Protein AF-A0A8T5PG01-F1 (afdb_monomer)

Structure (mmCIF, N/CA/C/O backbone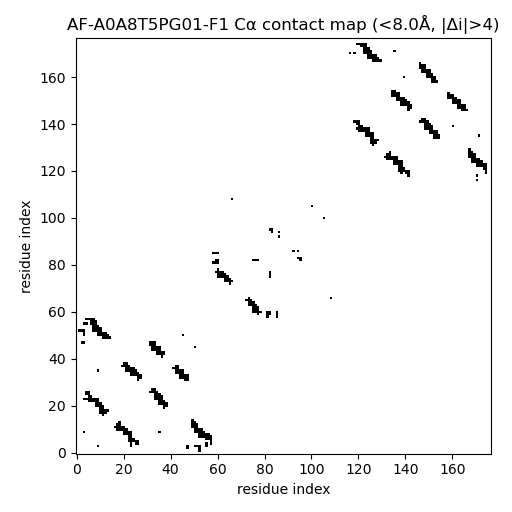):
data_AF-A0A8T5PG01-F1
#
_entry.id   AF-A0A8T5PG01-F1
#
loop_
_atom_site.group_PDB
_atom_site.id
_atom_site.type_symbol
_atom_site.label_atom_id
_atom_site.label_alt_id
_atom_site.label_comp_id
_atom_site.label_asym_id
_atom_site.label_entity_id
_atom_site.label_seq_id
_atom_site.pdbx_PDB_ins_code
_atom_site.Cartn_x
_atom_site.Cartn_y
_atom_site.Cartn_z
_atom_site.occupancy
_atom_site.B_iso_or_equiv
_atom_site.auth_seq_id
_atom_site.auth_comp_id
_atom_site.auth_asym_id
_atom_site.auth_atom_id
_atom_site.pdbx_PDB_model_num
ATOM 1 N N . MET A 1 1 ? 20.389 -4.037 -29.566 1.00 55.22 1 MET A N 1
ATOM 2 C CA . MET A 1 1 ? 20.359 -3.886 -28.089 1.00 55.22 1 MET A CA 1
ATOM 3 C C . MET A 1 1 ? 19.759 -2.528 -27.746 1.00 55.22 1 MET A C 1
ATOM 5 O O . MET A 1 1 ? 20.027 -1.586 -28.483 1.00 55.22 1 MET A O 1
ATOM 9 N N . LYS A 1 2 ? 18.913 -2.417 -26.706 1.00 64.12 2 LYS A N 1
ATOM 10 C CA . LYS A 1 2 ? 18.399 -1.108 -26.246 1.00 64.12 2 LYS A CA 1
ATOM 11 C C . LYS A 1 2 ? 19.581 -0.269 -25.732 1.00 64.12 2 LYS A C 1
ATOM 13 O O . LYS A 1 2 ? 20.421 -0.810 -25.016 1.00 64.12 2 LYS A O 1
ATOM 18 N N . LYS A 1 3 ? 19.664 1.010 -26.123 1.00 79.25 3 LYS A N 1
ATOM 19 C CA . LYS A 1 3 ? 20.709 1.928 -25.640 1.00 79.25 3 LYS A CA 1
ATOM 20 C C . LYS A 1 3 ? 20.486 2.207 -24.140 1.00 79.25 3 LYS A C 1
ATOM 22 O O . LYS A 1 3 ? 19.329 2.431 -23.775 1.00 79.25 3 LYS A O 1
ATOM 27 N N . PRO A 1 4 ? 21.532 2.182 -23.293 1.00 85.94 4 PRO A N 1
ATOM 28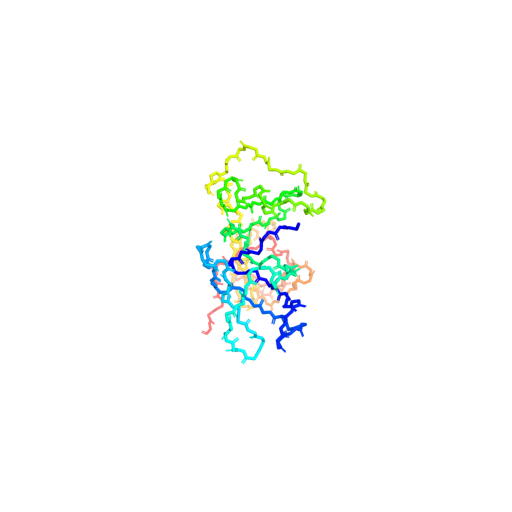 C CA . PRO A 1 4 ? 21.416 2.549 -21.884 1.00 85.94 4 PRO A CA 1
ATOM 29 C C . PRO A 1 4 ? 20.873 3.966 -21.692 1.00 85.94 4 PRO A C 1
ATOM 31 O O . PRO A 1 4 ? 21.033 4.832 -22.556 1.00 85.94 4 PRO A O 1
ATOM 34 N N . SER A 1 5 ? 20.243 4.193 -20.547 1.00 86.62 5 SER A N 1
ATOM 35 C CA . SER A 1 5 ? 19.671 5.463 -20.113 1.00 86.62 5 SER A CA 1
ATOM 36 C C . SER A 1 5 ? 20.142 5.829 -18.704 1.00 86.62 5 SER A C 1
ATOM 38 O O . SER A 1 5 ? 20.686 5.000 -17.974 1.00 86.62 5 SER A O 1
ATOM 40 N N . LYS A 1 6 ? 19.973 7.099 -18.319 1.00 87.31 6 LYS A N 1
ATOM 41 C CA . LYS A 1 6 ? 20.296 7.551 -16.962 1.00 87.31 6 LYS A CA 1
ATOM 42 C C . LYS A 1 6 ? 19.524 6.722 -15.935 1.00 87.31 6 LYS A C 1
ATOM 44 O O . LYS A 1 6 ? 18.303 6.607 -16.021 1.00 87.31 6 LYS A O 1
ATOM 49 N N . GLY A 1 7 ? 20.251 6.226 -14.943 1.00 84.38 7 GLY A N 1
ATOM 50 C CA . GLY A 1 7 ? 19.752 5.377 -13.874 1.00 84.38 7 GLY A CA 1
ATOM 51 C C . GLY A 1 7 ? 19.823 3.885 -14.183 1.00 84.38 7 GLY A C 1
ATOM 52 O O . GLY A 1 7 ? 19.526 3.106 -13.292 1.00 84.38 7 GLY A O 1
ATOM 53 N N . ASP A 1 8 ? 20.244 3.466 -15.378 1.00 90.25 8 ASP A N 1
ATOM 54 C CA . ASP A 1 8 ? 20.465 2.051 -15.685 1.00 90.25 8 ASP A CA 1
ATOM 55 C C . ASP A 1 8 ? 21.778 1.533 -15.085 1.00 90.25 8 ASP A C 1
ATOM 57 O O . ASP A 1 8 ? 22.745 2.281 -14.937 1.00 90.25 8 ASP A O 1
ATOM 61 N N . ILE A 1 9 ? 21.836 0.235 -14.787 1.00 90.25 9 ILE A N 1
ATOM 62 C CA . ILE A 1 9 ? 23.094 -0.462 -14.512 1.00 90.25 9 ILE A CA 1
ATOM 63 C C . ILE A 1 9 ? 23.639 -1.001 -15.823 1.00 90.25 9 ILE A C 1
ATOM 65 O O . ILE A 1 9 ? 22.953 -1.712 -16.568 1.00 90.25 9 ILE A O 1
ATOM 69 N N . VAL A 1 10 ? 24.904 -0.697 -16.073 1.00 93.12 10 VAL A N 1
ATOM 70 C CA . VAL A 1 10 ? 25.645 -1.156 -17.242 1.00 93.12 10 VAL A CA 1
ATOM 71 C C . VAL A 1 10 ? 26.887 -1.930 -16.823 1.00 93.12 10 VAL A C 1
ATOM 73 O O . VAL A 1 10 ? 27.413 -1.735 -15.730 1.00 93.12 10 VAL A O 1
ATOM 76 N N . GLU A 1 11 ? 27.347 -2.811 -17.701 1.00 93.88 11 GLU A N 1
ATOM 77 C CA . GLU A 1 11 ? 28.636 -3.492 -17.627 1.00 93.88 11 GLU A CA 1
ATOM 78 C C . GLU A 1 11 ? 29.548 -2.927 -18.709 1.00 93.88 11 GLU A C 1
ATOM 80 O O . GLU A 1 11 ? 29.139 -2.783 -19.864 1.00 93.88 11 GLU A O 1
ATOM 85 N N . ILE A 1 12 ? 30.776 -2.600 -18.338 1.00 94.12 12 ILE A N 1
ATOM 86 C CA . ILE A 1 12 ? 31.784 -2.100 -19.268 1.00 94.12 12 ILE A CA 1
ATOM 87 C C . ILE A 1 12 ? 32.341 -3.291 -20.036 1.00 94.12 12 ILE A C 1
ATOM 89 O O . ILE A 1 12 ? 32.827 -4.248 -19.438 1.00 94.12 12 ILE A O 1
ATOM 93 N N . ILE A 1 13 ? 32.274 -3.255 -21.362 1.00 94.62 13 ILE A N 1
ATOM 94 C CA . ILE A 1 13 ? 32.665 -4.401 -22.197 1.00 94.62 13 ILE A CA 1
ATOM 95 C C . ILE A 1 13 ? 34.081 -4.284 -22.769 1.00 94.62 13 ILE A C 1
ATOM 97 O O . ILE A 1 13 ? 34.664 -5.304 -23.148 1.00 94.62 13 ILE A O 1
ATOM 101 N N . GLU A 1 14 ? 34.662 -3.082 -22.764 1.00 90.06 14 GLU A N 1
ATOM 102 C CA . GLU A 1 14 ? 36.009 -2.787 -23.268 1.00 90.06 14 GLU A CA 1
ATOM 103 C C . GLU A 1 14 ? 36.725 -1.714 -22.429 1.00 90.06 14 GLU A C 1
ATOM 105 O O . GLU A 1 14 ? 36.086 -0.910 -21.755 1.00 90.06 14 GLU A O 1
ATOM 110 N N . GLY A 1 15 ? 38.062 -1.695 -22.484 1.00 87.38 15 GLY A N 1
ATOM 111 C CA . GLY A 1 15 ? 38.910 -0.761 -21.733 1.00 87.38 15 GLY A CA 1
ATOM 112 C C . GLY A 1 15 ? 39.409 -1.298 -20.386 1.00 87.38 15 GLY A C 1
ATOM 113 O O . GLY A 1 15 ? 39.271 -2.481 -20.078 1.00 87.38 15 GLY A O 1
ATOM 114 N N . GLU A 1 16 ? 40.016 -0.414 -19.591 1.00 85.69 16 GLU A N 1
ATOM 115 C CA . GLU A 1 16 ? 40.683 -0.745 -18.318 1.00 85.69 16 GLU A CA 1
ATOM 116 C C . GLU A 1 16 ? 39.724 -1.329 -17.271 1.00 85.69 16 GLU A C 1
ATOM 118 O O . GLU A 1 16 ? 40.078 -2.245 -16.537 1.00 85.69 16 GLU A O 1
ATOM 123 N N . GLN A 1 17 ? 38.478 -0.855 -17.265 1.00 88.69 17 GLN A N 1
ATOM 124 C CA . GLN A 1 17 ? 37.437 -1.266 -16.321 1.00 88.69 17 GLN A CA 1
ATOM 125 C C . GLN A 1 17 ? 36.525 -2.371 -16.888 1.00 88.69 17 GLN A C 1
ATOM 127 O O . GLN A 1 17 ? 35.382 -2.525 -16.456 1.00 88.69 17 GLN A O 1
ATOM 132 N N . LYS A 1 18 ? 36.986 -3.135 -17.889 1.00 93.19 18 LYS A N 1
ATOM 133 C CA . LYS A 1 18 ? 36.196 -4.208 -18.512 1.00 93.19 18 LYS A CA 1
ATOM 134 C C . LYS A 1 18 ? 35.688 -5.216 -17.472 1.00 93.19 18 LYS A C 1
ATOM 136 O O . LYS A 1 18 ? 36.448 -5.745 -16.669 1.00 93.19 18 LYS A O 1
ATOM 141 N N . GLY A 1 19 ? 34.394 -5.517 -17.537 1.00 90.50 19 GLY A N 1
ATOM 142 C CA . GLY A 1 19 ? 33.670 -6.386 -16.608 1.00 90.50 19 GLY A CA 1
ATOM 143 C C . GLY A 1 19 ? 33.126 -5.660 -15.376 1.00 90.50 19 GLY A C 1
ATOM 144 O O . GLY A 1 19 ? 32.274 -6.215 -14.679 1.00 90.50 19 GLY A O 1
ATOM 145 N N . ALA A 1 20 ? 33.558 -4.423 -15.108 1.00 92.62 20 ALA A N 1
ATOM 146 C CA . ALA A 1 20 ? 33.004 -3.640 -14.017 1.00 92.62 20 ALA A CA 1
ATOM 147 C C . ALA A 1 20 ? 31.564 -3.219 -14.330 1.00 92.62 20 ALA A C 1
ATOM 149 O O . ALA A 1 20 ? 31.195 -2.946 -15.478 1.00 92.62 20 ALA A O 1
ATOM 150 N N . ARG A 1 21 ? 30.748 -3.162 -13.276 1.00 93.06 21 ARG A N 1
ATOM 151 C CA . ARG A 1 21 ? 29.363 -2.704 -13.335 1.00 93.06 21 ARG A CA 1
ATOM 152 C C . ARG A 1 21 ? 29.210 -1.384 -12.608 1.00 93.06 21 ARG A C 1
ATOM 154 O O . ARG A 1 21 ? 29.817 -1.177 -11.556 1.00 93.06 21 ARG A O 1
ATOM 161 N N . GLY A 1 22 ? 28.347 -0.535 -13.144 1.00 92.38 22 GLY A N 1
ATOM 162 C CA . GLY A 1 22 ? 28.067 0.757 -12.543 1.00 92.38 22 GLY A CA 1
ATOM 163 C C . GLY A 1 22 ? 26.733 1.346 -12.966 1.00 92.38 22 GLY A C 1
ATOM 164 O O . GLY A 1 22 ? 26.099 0.889 -13.920 1.00 92.38 22 GLY A O 1
ATOM 165 N N . LEU A 1 23 ? 26.311 2.358 -12.216 1.00 92.50 23 LEU A N 1
ATOM 166 C CA . LEU A 1 23 ? 25.092 3.120 -12.440 1.00 92.50 23 LEU A CA 1
ATOM 167 C C . LEU A 1 23 ? 25.373 4.269 -13.410 1.00 92.50 23 LEU A C 1
ATOM 169 O O . LEU A 1 23 ? 26.243 5.100 -13.156 1.00 92.50 23 LEU A O 1
ATOM 173 N N . VAL A 1 24 ? 24.597 4.375 -14.484 1.00 92.75 24 VAL A N 1
ATOM 174 C CA . VAL A 1 24 ? 24.685 5.504 -15.416 1.00 92.75 24 VAL A CA 1
ATOM 175 C C . VAL A 1 24 ? 24.133 6.763 -14.742 1.00 92.75 24 VAL A C 1
ATOM 177 O O 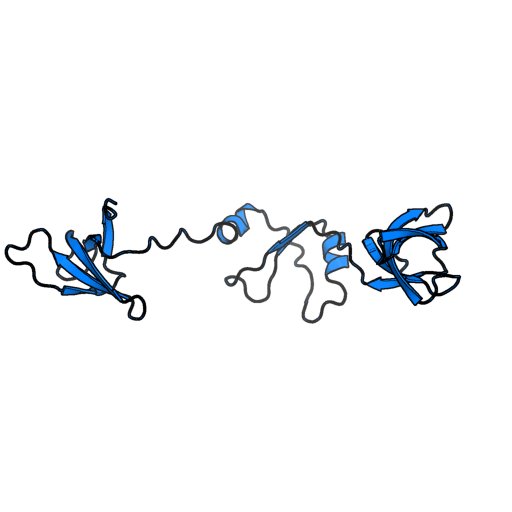. VAL A 1 24 ? 22.924 6.891 -14.536 1.00 92.75 24 VAL A O 1
ATOM 180 N N . LYS A 1 25 ? 24.996 7.724 -14.415 1.00 92.50 25 LYS A N 1
ATOM 181 C CA . LYS A 1 25 ? 24.614 9.005 -13.794 1.00 92.50 25 LYS A CA 1
ATOM 182 C C . LYS A 1 25 ? 24.160 10.030 -14.816 1.00 92.50 25 LYS A C 1
ATOM 184 O O . LYS A 1 25 ? 23.210 10.778 -14.562 1.00 92.50 25 LYS A O 1
ATOM 189 N N . ASN A 1 26 ? 24.813 10.047 -15.972 1.00 92.31 26 ASN A N 1
ATOM 190 C CA . ASN A 1 26 ? 24.509 10.973 -17.050 1.00 92.31 26 ASN A CA 1
ATOM 191 C C . ASN A 1 26 ? 24.846 10.365 -18.416 1.00 92.31 26 ASN A C 1
ATOM 193 O O . ASN A 1 26 ? 25.696 9.481 -18.516 1.00 92.31 26 ASN A O 1
ATOM 197 N N . ILE A 1 27 ? 24.184 10.852 -19.466 1.00 91.62 27 ILE A N 1
ATOM 198 C CA . ILE A 1 27 ? 24.483 10.501 -20.857 1.00 91.62 27 ILE A CA 1
ATOM 199 C C . ILE A 1 27 ? 24.605 11.781 -21.669 1.00 91.62 27 ILE A C 1
ATOM 201 O O . ILE A 1 27 ? 23.632 12.518 -21.839 1.00 91.62 27 ILE A O 1
ATOM 205 N N . ASP A 1 28 ? 25.786 11.984 -22.234 1.00 92.06 28 ASP A N 1
ATOM 206 C CA . ASP A 1 28 ? 26.031 12.976 -23.263 1.00 92.06 28 ASP A CA 1
ATOM 207 C C . ASP A 1 28 ? 25.772 12.343 -24.635 1.00 92.06 28 ASP A C 1
ATOM 209 O O . ASP A 1 28 ? 26.564 11.554 -25.155 1.00 92.06 28 ASP A O 1
ATOM 213 N N . LYS A 1 29 ? 24.621 12.679 -25.221 1.00 86.50 29 LYS A N 1
ATOM 214 C CA . LYS A 1 29 ? 24.217 12.175 -26.540 1.00 86.50 29 LYS A CA 1
ATOM 215 C C . LYS A 1 29 ? 24.986 12.823 -27.690 1.00 86.50 29 LYS A C 1
ATOM 217 O O . LYS A 1 29 ? 25.004 12.244 -28.768 1.00 86.50 29 LYS A O 1
ATOM 222 N N . VAL A 1 30 ? 25.561 14.009 -27.483 1.00 90.44 30 VAL A N 1
ATOM 223 C CA . VAL A 1 30 ? 26.302 14.730 -28.527 1.00 90.44 30 VAL A CA 1
ATOM 224 C C . VAL A 1 30 ? 27.680 14.105 -28.693 1.00 90.44 30 VAL A C 1
ATOM 226 O O . VAL A 1 30 ? 28.114 13.875 -29.816 1.00 90.44 30 VAL A O 1
ATOM 229 N N . ASN A 1 31 ? 28.329 13.776 -27.576 1.00 92.44 31 ASN A N 1
ATOM 230 C CA . ASN A 1 31 ? 29.667 13.184 -27.564 1.00 92.44 31 ASN A CA 1
ATOM 231 C C . ASN A 1 31 ? 29.667 11.651 -27.425 1.00 92.44 31 ASN A C 1
ATOM 233 O O . ASN A 1 31 ? 30.731 11.060 -27.264 1.00 92.44 31 ASN A O 1
ATOM 237 N N . GLU A 1 32 ? 28.489 11.021 -27.441 1.00 93.56 32 GLU A N 1
ATOM 238 C CA . GLU A 1 32 ? 28.279 9.573 -27.286 1.00 93.56 32 GLU A CA 1
ATOM 239 C C . GLU A 1 32 ? 29.016 8.955 -26.083 1.00 93.56 32 GLU A C 1
ATOM 241 O O . GLU A 1 32 ? 29.605 7.873 -26.166 1.00 93.56 32 GLU A O 1
ATOM 246 N N . LYS A 1 33 ? 28.941 9.625 -24.927 1.00 94.44 33 LYS A N 1
ATOM 247 C CA . LYS A 1 33 ? 29.560 9.180 -23.667 1.00 94.44 33 LYS A CA 1
ATOM 248 C C . LYS A 1 33 ? 28.547 9.074 -22.534 1.00 94.44 33 LYS A C 1
ATOM 250 O O . LYS A 1 33 ? 27.567 9.813 -22.479 1.00 94.44 33 LYS A O 1
ATOM 255 N N . ALA A 1 34 ? 28.812 8.170 -21.602 1.00 94.06 34 ALA A N 1
ATOM 256 C CA . ALA A 1 34 ? 28.104 8.047 -20.339 1.00 94.06 34 ALA A CA 1
ATOM 257 C C . ALA A 1 34 ? 29.060 8.281 -19.170 1.00 94.06 34 ALA A C 1
ATOM 259 O O . ALA A 1 34 ? 30.198 7.815 -19.181 1.00 94.06 34 ALA A O 1
ATOM 260 N N . GLU A 1 35 ? 28.562 8.968 -18.150 1.00 95.62 35 GLU A N 1
ATOM 261 C CA . GLU A 1 35 ? 29.177 8.984 -16.828 1.00 95.62 35 GLU A CA 1
ATOM 262 C C . GLU A 1 35 ? 28.618 7.804 -16.031 1.00 95.62 35 GLU A C 1
ATOM 264 O O . GLU A 1 35 ? 27.402 7.710 -15.827 1.00 95.62 35 GLU A O 1
ATOM 269 N N . VAL A 1 36 ? 29.492 6.887 -15.622 1.00 94.44 36 VAL A N 1
ATOM 270 C CA . VAL A 1 36 ? 29.138 5.646 -14.928 1.00 94.44 36 VAL A CA 1
ATOM 271 C C . VAL A 1 36 ? 29.797 5.646 -13.554 1.00 94.44 36 VAL A C 1
ATOM 273 O O . VAL A 1 36 ? 31.019 5.701 -13.462 1.00 94.44 36 VAL A O 1
ATOM 276 N N . GLU A 1 37 ? 28.992 5.568 -12.495 1.00 94.88 37 GLU A N 1
ATOM 277 C CA . GLU A 1 37 ? 29.472 5.407 -11.119 1.00 94.88 37 GLU A CA 1
ATOM 278 C C . GLU A 1 37 ? 29.631 3.918 -10.807 1.00 94.88 37 GLU A C 1
ATOM 280 O O . GLU A 1 37 ? 28.658 3.155 -10.825 1.00 94.88 37 GLU A O 1
ATOM 285 N N . LEU A 1 38 ? 30.867 3.504 -10.555 1.00 91.38 38 LEU A N 1
ATOM 286 C CA . LEU A 1 38 ? 31.240 2.142 -10.204 1.00 91.38 38 LEU A CA 1
ATOM 287 C C . LEU A 1 38 ? 30.900 1.823 -8.740 1.00 91.38 38 LEU A C 1
ATOM 289 O O . LEU A 1 38 ? 30.622 2.695 -7.921 1.00 91.38 38 LEU A O 1
ATOM 293 N N . SER A 1 39 ? 30.960 0.537 -8.387 1.00 80.94 39 SER A N 1
ATOM 294 C CA . SER A 1 39 ? 30.610 0.049 -7.038 1.00 80.94 39 SER A CA 1
ATOM 295 C C . SER A 1 39 ? 31.517 0.579 -5.913 1.00 80.94 39 SER A C 1
ATOM 297 O O . SER A 1 39 ? 31.134 0.529 -4.749 1.00 80.94 39 SER A O 1
ATOM 299 N N . ASN A 1 40 ? 32.709 1.081 -6.243 1.00 82.12 40 ASN A N 1
ATOM 300 C CA . ASN A 1 40 ? 33.643 1.741 -5.323 1.00 82.12 40 ASN A CA 1
ATOM 301 C C . ASN A 1 40 ? 33.386 3.261 -5.189 1.00 82.12 40 ASN A C 1
ATOM 303 O O . ASN A 1 40 ? 34.229 3.964 -4.636 1.00 82.12 40 ASN A O 1
ATOM 307 N N . SER A 1 41 ? 32.252 3.761 -5.695 1.00 82.31 41 SER A N 1
ATOM 308 C CA . SER A 1 41 ? 31.889 5.187 -5.754 1.00 82.31 41 SER A CA 1
ATOM 309 C C . SER A 1 41 ? 32.800 6.046 -6.643 1.00 82.31 41 SER A C 1
ATOM 311 O O . SER A 1 41 ? 32.852 7.265 -6.485 1.00 82.31 41 SER A O 1
ATOM 313 N N . GLU A 1 42 ? 33.516 5.434 -7.586 1.00 88.50 42 GLU A N 1
ATOM 314 C CA . GLU A 1 42 ? 34.307 6.139 -8.594 1.00 88.50 42 GLU A CA 1
ATOM 315 C C . GLU A 1 42 ? 33.460 6.404 -9.846 1.00 88.50 42 GLU A C 1
ATOM 317 O O . GLU A 1 42 ? 32.884 5.477 -10.417 1.00 88.50 42 GLU A O 1
ATOM 322 N N . SER A 1 43 ? 33.382 7.663 -10.286 1.00 92.50 43 SER A N 1
ATOM 323 C CA . SER A 1 43 ? 32.742 8.026 -11.555 1.00 92.50 43 SER A CA 1
ATOM 324 C C . SER A 1 43 ? 33.757 8.021 -12.688 1.00 92.50 43 SER A C 1
ATOM 326 O O . SER A 1 43 ? 34.778 8.705 -12.623 1.00 92.50 43 SER A O 1
ATOM 328 N N . ILE A 1 44 ? 33.429 7.318 -13.765 1.00 94.06 44 ILE A N 1
ATOM 329 C CA . ILE A 1 44 ? 34.240 7.273 -14.981 1.00 94.06 44 ILE A CA 1
ATOM 330 C C . ILE A 1 44 ? 33.424 7.717 -16.198 1.00 94.06 44 ILE A C 1
ATOM 332 O O . ILE A 1 44 ? 32.203 7.565 -16.242 1.00 94.06 44 ILE A O 1
ATOM 336 N N . LEU A 1 45 ? 34.106 8.239 -17.217 1.00 95.06 45 LEU A N 1
ATOM 337 C CA . LEU A 1 45 ? 33.507 8.543 -18.516 1.00 95.06 45 LEU A CA 1
ATOM 338 C C . LEU A 1 45 ? 33.805 7.412 -19.498 1.00 95.06 45 LEU A C 1
ATOM 340 O O . LEU A 1 45 ? 34.966 7.126 -19.784 1.00 95.06 45 LEU A O 1
ATOM 344 N N . VAL A 1 46 ? 32.759 6.799 -20.047 1.00 94.38 46 VAL A N 1
ATOM 345 C CA . VAL A 1 46 ? 32.864 5.655 -20.964 1.00 94.38 46 VAL A CA 1
ATOM 346 C C . VAL A 1 46 ? 32.070 5.937 -22.234 1.00 94.38 46 VAL A C 1
ATOM 348 O O . VAL A 1 46 ? 30.977 6.498 -22.176 1.00 94.38 46 VAL A O 1
ATOM 351 N N . SER A 1 47 ? 32.600 5.554 -23.395 1.00 94.06 47 SER A N 1
ATOM 352 C CA . SER A 1 47 ? 31.862 5.621 -24.663 1.00 94.06 47 SER A CA 1
ATOM 353 C C . SER A 1 47 ? 30.626 4.717 -24.627 1.00 94.06 47 SER A C 1
ATOM 355 O O . SER A 1 47 ? 30.682 3.604 -24.102 1.00 94.06 47 SER A O 1
ATOM 357 N N . LEU A 1 48 ? 29.514 5.160 -25.220 1.00 91.44 48 LEU A N 1
ATOM 358 C CA . LEU A 1 48 ? 28.249 4.411 -25.220 1.00 91.44 48 LEU A CA 1
ATOM 359 C C . LEU A 1 48 ? 28.342 3.041 -25.911 1.00 91.44 48 LEU A C 1
ATOM 361 O O . LEU A 1 48 ? 27.585 2.133 -25.575 1.00 91.44 48 LEU A O 1
ATOM 365 N N . GLU A 1 49 ? 29.258 2.885 -26.863 1.00 92.69 49 GLU A N 1
ATOM 366 C CA . GLU A 1 49 ? 29.548 1.610 -27.531 1.00 92.69 49 GLU A CA 1
ATOM 367 C C . GLU A 1 49 ? 30.240 0.589 -26.615 1.00 92.69 49 GLU A C 1
ATOM 369 O O . GLU A 1 49 ? 30.070 -0.611 -26.808 1.00 92.69 49 GLU A O 1
ATOM 374 N N . ASN A 1 50 ? 30.930 1.059 -25.568 1.00 93.94 50 ASN A N 1
ATOM 375 C CA . ASN A 1 50 ? 31.716 0.240 -24.638 1.00 93.94 50 ASN A CA 1
ATOM 376 C C . ASN A 1 50 ? 30.952 -0.128 -23.363 1.00 93.94 50 ASN A C 1
ATOM 378 O O . ASN A 1 50 ? 31.535 -0.667 -22.419 1.00 93.94 50 ASN A O 1
ATOM 382 N N . ILE A 1 51 ? 29.647 0.134 -23.327 1.00 92.62 51 ILE A N 1
ATOM 383 C CA . ILE A 1 51 ? 28.773 -0.233 -22.217 1.00 92.62 51 ILE A CA 1
ATOM 384 C C . ILE A 1 51 ? 27.639 -1.133 -22.699 1.00 92.62 51 ILE A C 1
ATOM 386 O O . ILE A 1 51 ? 27.006 -0.919 -23.734 1.00 92.62 51 ILE A O 1
ATOM 390 N N . LYS A 1 52 ? 27.338 -2.151 -21.903 1.00 93.06 52 LYS A N 1
ATOM 391 C CA . LYS A 1 52 ? 26.238 -3.081 -22.126 1.00 93.06 52 LYS A CA 1
ATOM 392 C C . LYS A 1 52 ? 25.212 -2.906 -21.020 1.00 93.06 52 LYS A C 1
ATOM 394 O O . LYS A 1 52 ? 25.543 -3.023 -19.849 1.00 93.06 52 LYS A O 1
ATOM 399 N N . LEU A 1 53 ? 23.957 -2.664 -21.390 1.00 89.81 53 LEU A N 1
ATOM 400 C CA . LEU A 1 53 ? 22.846 -2.629 -20.439 1.00 89.81 53 LEU A CA 1
ATOM 401 C C . LEU A 1 53 ? 22.723 -3.973 -19.701 1.00 89.81 53 LEU A C 1
ATOM 403 O O . LEU A 1 53 ? 22.615 -5.017 -20.349 1.00 89.81 53 LEU A O 1
ATOM 407 N N . VAL A 1 54 ? 22.714 -3.923 -18.367 1.00 88.81 54 VAL A N 1
ATOM 408 C CA . VAL A 1 54 ? 22.534 -5.080 -17.472 1.00 88.81 54 VAL A CA 1
ATOM 409 C C . VAL A 1 54 ? 21.170 -5.027 -16.794 1.00 88.81 54 VAL A C 1
ATOM 411 O O . VAL A 1 54 ? 20.425 -6.000 -16.854 1.00 88.81 54 VAL A O 1
ATOM 414 N N . GLU A 1 55 ? 20.825 -3.892 -16.181 1.00 83.31 55 GLU A N 1
ATOM 415 C CA . GLU A 1 55 ? 19.574 -3.710 -15.437 1.00 83.31 55 GLU A CA 1
ATOM 416 C C . GLU A 1 55 ? 18.988 -2.332 -15.747 1.00 83.31 55 GLU A C 1
ATOM 418 O O . GLU A 1 55 ? 19.692 -1.325 -15.692 1.00 83.31 55 GLU A O 1
ATOM 423 N N . LYS A 1 56 ? 17.694 -2.276 -16.069 1.00 78.12 56 LYS A N 1
ATOM 424 C CA . LYS A 1 56 ? 16.990 -1.013 -16.308 1.00 78.12 56 LYS A CA 1
ATOM 425 C C . LYS A 1 56 ? 16.395 -0.545 -14.983 1.00 78.12 56 LYS A C 1
ATOM 427 O O . LYS A 1 56 ? 15.474 -1.188 -14.486 1.00 78.12 56 LYS A O 1
ATOM 432 N N . ARG A 1 57 ? 16.941 0.516 -14.386 1.00 69.38 57 ARG A N 1
ATOM 433 C CA . ARG A 1 57 ? 16.610 0.908 -12.999 1.00 69.38 57 ARG A CA 1
ATOM 434 C C . ARG A 1 57 ? 15.789 2.182 -12.878 1.00 69.38 57 ARG A C 1
ATOM 436 O O . ARG A 1 57 ? 15.220 2.430 -11.821 1.00 69.38 57 ARG A O 1
ATOM 443 N N . ASN A 1 58 ? 15.670 2.954 -13.953 1.00 65.75 58 ASN A N 1
ATOM 444 C CA . ASN A 1 58 ? 14.843 4.151 -13.964 1.00 65.75 58 ASN A CA 1
ATOM 445 C C . ASN A 1 58 ? 13.535 3.867 -14.707 1.00 65.75 58 ASN A C 1
ATOM 447 O O . ASN A 1 58 ? 13.421 4.087 -15.916 1.00 65.75 58 ASN A O 1
ATOM 451 N N . LEU A 1 59 ? 12.566 3.293 -13.994 1.00 67.38 59 LEU A N 1
ATOM 452 C CA . LEU A 1 59 ? 11.211 3.171 -14.516 1.00 67.38 59 LEU A CA 1
ATOM 453 C C . LEU A 1 59 ? 10.542 4.549 -14.412 1.00 67.38 59 LEU A C 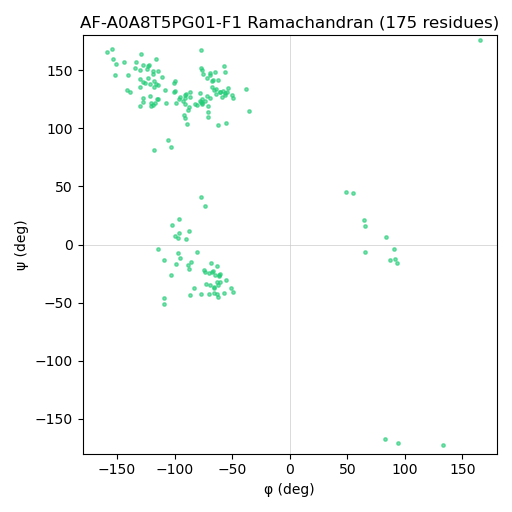1
ATOM 455 O O . LEU A 1 59 ? 10.530 5.116 -13.322 1.00 67.38 59 LEU A O 1
ATOM 459 N N . PRO A 1 60 ? 10.004 5.105 -15.506 1.00 75.00 60 PRO A N 1
ATOM 460 C CA . PRO A 1 60 ? 9.443 6.456 -15.526 1.00 75.00 60 PRO A CA 1
ATOM 461 C C . PRO A 1 60 ? 8.046 6.545 -14.871 1.00 75.00 60 PRO A C 1
ATOM 463 O O . PRO A 1 60 ? 7.149 7.218 -15.362 1.00 75.00 60 PRO A O 1
ATOM 466 N N . ILE A 1 61 ? 7.833 5.855 -13.751 1.00 86.75 61 ILE A N 1
ATOM 467 C CA . ILE A 1 61 ? 6.570 5.843 -13.002 1.00 86.75 61 ILE A CA 1
ATOM 468 C C . ILE A 1 61 ? 6.795 6.400 -11.593 1.00 86.75 61 ILE A C 1
ATOM 470 O O . ILE A 1 61 ? 7.867 6.234 -11.016 1.00 86.75 61 ILE A O 1
ATOM 474 N N . LYS A 1 62 ? 5.791 7.086 -11.046 1.00 88.31 62 LYS A N 1
ATOM 475 C CA . LYS A 1 62 ? 5.866 7.792 -9.758 1.00 88.31 62 LYS A CA 1
ATOM 476 C C . LYS A 1 62 ? 5.539 6.879 -8.578 1.00 88.31 62 LYS A C 1
ATOM 478 O O . LYS A 1 62 ? 6.236 6.914 -7.569 1.00 88.31 62 LYS A O 1
ATOM 483 N N . ALA A 1 63 ? 4.499 6.056 -8.713 1.00 89.56 63 ALA A N 1
ATOM 484 C CA . ALA A 1 63 ? 4.020 5.179 -7.650 1.00 89.56 63 ALA A CA 1
ATOM 485 C C . ALA A 1 63 ? 3.308 3.938 -8.206 1.00 89.56 63 ALA A C 1
ATOM 487 O O . ALA A 1 63 ? 2.836 3.925 -9.344 1.00 89.56 63 ALA A O 1
ATOM 488 N N . ILE A 1 64 ? 3.207 2.901 -7.373 1.00 91.62 64 ILE A N 1
ATOM 489 C CA . ILE A 1 64 ? 2.393 1.706 -7.614 1.00 91.62 64 ILE A CA 1
ATOM 490 C C . ILE A 1 64 ? 1.545 1.462 -6.367 1.00 91.62 64 ILE A C 1
ATOM 492 O O . ILE A 1 64 ? 2.066 1.501 -5.254 1.00 91.62 64 ILE A O 1
ATOM 496 N N . LEU A 1 65 ? 0.260 1.166 -6.552 1.00 91.44 65 LEU A N 1
ATOM 497 C CA . LEU A 1 65 ? -0.651 0.757 -5.485 1.00 91.44 65 LEU A CA 1
ATOM 498 C C . LEU A 1 65 ? -1.239 -0.621 -5.800 1.00 91.44 65 LEU A C 1
ATOM 500 O O . LEU A 1 65 ? -1.824 -0.846 -6.862 1.00 91.44 65 LEU A O 1
ATOM 504 N N . HIS A 1 66 ? -1.121 -1.524 -4.834 1.00 91.44 66 HIS A N 1
ATOM 505 C CA . HIS A 1 66 ? -1.827 -2.797 -4.790 1.00 91.44 66 HIS A CA 1
ATOM 506 C C . HIS A 1 66 ? -2.785 -2.787 -3.595 1.00 91.44 66 HIS A C 1
ATOM 508 O O . HIS A 1 66 ? -2.418 -2.332 -2.517 1.00 91.44 66 HIS A O 1
ATOM 514 N N . THR A 1 67 ? -4.000 -3.290 -3.797 1.00 85.69 67 THR A N 1
ATOM 515 C CA . THR A 1 67 ? -4.998 -3.502 -2.743 1.00 85.69 67 THR A CA 1
ATOM 516 C C . THR A 1 67 ? -5.537 -4.927 -2.839 1.00 85.69 67 THR A C 1
ATOM 518 O O . THR A 1 67 ? -5.738 -5.447 -3.942 1.00 85.69 67 THR A O 1
ATOM 521 N N . GLU A 1 68 ? -5.787 -5.554 -1.689 1.00 82.69 68 GLU A N 1
ATOM 522 C CA . GLU A 1 68 ? -6.376 -6.895 -1.601 1.00 82.69 68 GLU A CA 1
ATOM 523 C C . GLU A 1 68 ? -7.817 -6.938 -2.141 1.00 82.69 68 GLU A C 1
ATOM 525 O O . GLU A 1 68 ? -8.258 -7.969 -2.662 1.00 82.69 68 GLU A O 1
ATOM 530 N N . ASP A 1 69 ? -8.518 -5.799 -2.105 1.00 83.06 69 ASP A N 1
ATOM 531 C CA . ASP A 1 69 ? -9.897 -5.654 -2.582 1.00 83.06 69 ASP A CA 1
ATOM 532 C C . ASP A 1 69 ? -10.021 -5.800 -4.106 1.00 83.06 69 ASP A C 1
ATOM 534 O O . ASP A 1 69 ? -11.090 -6.136 -4.622 1.00 83.06 69 ASP A O 1
ATOM 538 N N . MET A 1 70 ? -8.938 -5.554 -4.856 1.00 84.81 70 MET A N 1
ATOM 539 C CA . MET A 1 70 ? -8.923 -5.621 -6.321 1.00 84.81 70 MET A CA 1
ATOM 540 C C . MET A 1 70 ? -7.957 -6.681 -6.846 1.00 84.81 70 MET A C 1
ATOM 542 O O . MET A 1 70 ? -6.853 -6.404 -7.317 1.00 84.81 70 MET A O 1
ATOM 546 N N . LYS A 1 71 ? -8.427 -7.930 -6.850 1.00 87.12 71 LYS A N 1
ATOM 547 C CA . LYS A 1 71 ? -7.663 -9.066 -7.376 1.00 87.12 71 LYS A CA 1
ATOM 548 C C . LYS A 1 71 ? -7.408 -8.931 -8.879 1.00 87.12 71 LYS A C 1
ATOM 550 O O . LYS A 1 71 ? -8.331 -8.746 -9.668 1.00 87.12 71 LYS A O 1
ATOM 555 N N . GLY A 1 72 ? -6.146 -9.097 -9.274 1.00 90.12 72 GLY A N 1
ATOM 556 C CA . GLY A 1 72 ? -5.724 -9.088 -10.679 1.00 90.12 72 GLY A CA 1
ATOM 557 C C . GLY A 1 72 ? -5.484 -7.699 -11.275 1.00 90.12 72 GLY A C 1
ATOM 558 O O . GLY A 1 72 ? -5.219 -7.610 -12.474 1.00 90.12 72 GLY A O 1
ATOM 559 N N . TYR A 1 73 ? -5.540 -6.643 -10.459 1.00 91.88 73 TYR A N 1
ATOM 560 C CA . TYR A 1 73 ? -5.275 -5.269 -10.874 1.00 91.88 73 TYR A CA 1
ATOM 561 C C . TYR A 1 73 ? -4.279 -4.590 -9.929 1.00 91.88 73 TYR A C 1
ATOM 563 O O . TYR A 1 73 ? -4.208 -4.894 -8.740 1.00 91.88 73 TYR A O 1
ATOM 571 N N . ILE A 1 74 ? -3.512 -3.656 -10.485 1.00 93.25 74 ILE A N 1
ATOM 572 C CA . ILE A 1 74 ? -2.653 -2.718 -9.761 1.00 93.25 74 ILE A CA 1
ATOM 573 C C . ILE A 1 74 ? -2.878 -1.328 -10.353 1.00 93.25 74 ILE A C 1
ATOM 575 O O . ILE A 1 74 ? -3.215 -1.207 -11.535 1.00 93.25 74 ILE A O 1
ATOM 579 N N . PHE A 1 75 ? -2.676 -0.289 -9.552 1.00 93.56 75 PHE A N 1
ATOM 580 C CA . PHE A 1 75 ? -2.665 1.091 -10.028 1.00 93.56 75 PHE A CA 1
ATOM 581 C C . PHE A 1 75 ? -1.218 1.547 -10.186 1.00 93.56 75 PHE A C 1
ATOM 583 O O . PHE A 1 75 ? -0.376 1.232 -9.348 1.00 93.56 75 PHE A O 1
ATOM 590 N N . ILE A 1 76 ? -0.931 2.276 -11.261 1.00 93.56 76 ILE A N 1
ATOM 591 C CA . ILE A 1 76 ? 0.391 2.841 -11.535 1.00 93.56 76 ILE A CA 1
ATOM 592 C C . ILE A 1 76 ? 0.200 4.331 -11.802 1.00 93.56 76 ILE A C 1
ATOM 594 O O . ILE A 1 76 ? -0.603 4.705 -12.655 1.00 93.56 76 ILE A O 1
ATOM 598 N N . GLU A 1 77 ? 0.923 5.166 -11.067 1.00 93.38 77 GLU A N 1
ATOM 599 C CA . GLU A 1 77 ? 0.930 6.614 -11.249 1.00 93.38 77 GLU A CA 1
ATOM 600 C C . GLU A 1 77 ? 2.046 6.997 -12.229 1.00 93.38 77 GLU A C 1
ATOM 602 O O . GLU A 1 77 ? 3.220 6.718 -11.985 1.00 93.38 77 GLU A O 1
ATOM 607 N N . GLY A 1 78 ? 1.697 7.648 -13.335 1.00 91.94 78 GLY A N 1
ATOM 608 C CA . GLY A 1 78 ? 2.650 8.084 -14.354 1.00 91.94 78 GLY A CA 1
ATOM 609 C C . GLY A 1 78 ? 1.952 8.478 -15.650 1.00 91.94 78 GLY A C 1
ATOM 610 O O . GLY A 1 78 ? 0.738 8.321 -15.780 1.00 91.94 78 GLY A O 1
ATOM 611 N N . GLU A 1 79 ? 2.724 8.972 -16.614 1.00 89.62 79 GLU A N 1
ATOM 612 C CA . GLU A 1 79 ? 2.219 9.216 -17.966 1.00 89.62 79 GLU A CA 1
ATOM 613 C C . GLU A 1 79 ? 1.922 7.883 -18.670 1.00 89.62 79 GLU A C 1
ATOM 615 O O . GLU A 1 79 ? 2.600 6.877 -18.450 1.00 89.62 79 GLU A O 1
ATOM 620 N N . LEU A 1 80 ? 0.912 7.850 -19.542 1.00 88.69 80 LEU A N 1
ATOM 621 C CA . LEU A 1 80 ? 0.464 6.602 -20.172 1.00 88.69 80 LEU A CA 1
ATOM 622 C C . LEU A 1 80 ? 1.589 5.879 -20.933 1.00 88.69 80 LEU A C 1
ATOM 624 O O . LEU A 1 80 ? 1.699 4.654 -20.843 1.00 88.69 80 LEU A O 1
ATOM 628 N N . ASP A 1 81 ? 2.422 6.621 -21.662 1.00 88.06 81 ASP A N 1
ATOM 629 C CA . ASP A 1 81 ? 3.536 6.065 -22.440 1.00 88.06 81 ASP A CA 1
ATOM 630 C C . ASP A 1 81 ? 4.606 5.439 -21.537 1.00 88.06 81 ASP A C 1
ATOM 632 O O . ASP A 1 81 ? 5.143 4.366 -21.833 1.00 88.06 81 ASP A O 1
ATOM 636 N N . ASP A 1 82 ? 4.852 6.067 -20.391 1.00 87.69 82 ASP A N 1
ATOM 637 C CA . ASP A 1 82 ? 5.807 5.623 -19.385 1.00 87.69 82 ASP A CA 1
ATOM 638 C C . ASP A 1 82 ? 5.329 4.356 -18.672 1.00 87.69 82 ASP A C 1
ATOM 640 O O . ASP A 1 82 ? 6.092 3.397 -18.495 1.00 87.69 82 ASP A O 1
ATOM 644 N N . VAL A 1 83 ? 4.038 4.302 -18.333 1.00 90.69 83 VAL A N 1
ATOM 645 C CA . VAL A 1 83 ? 3.398 3.099 -17.790 1.00 90.69 83 VAL A CA 1
ATOM 646 C C . VAL A 1 83 ? 3.461 1.964 -18.814 1.00 90.69 83 VAL A C 1
ATOM 648 O O . VAL A 1 83 ? 3.837 0.843 -18.466 1.00 90.69 83 VAL A O 1
ATOM 651 N N . GLN A 1 84 ? 3.160 2.240 -20.086 1.00 89.31 84 GLN A N 1
ATOM 652 C CA . GLN A 1 84 ? 3.235 1.238 -21.152 1.00 89.31 84 GLN A CA 1
ATOM 653 C C . GLN A 1 84 ? 4.655 0.712 -21.366 1.00 89.31 84 GLN A C 1
ATOM 655 O O . GLN A 1 84 ? 4.824 -0.492 -21.548 1.00 89.31 84 GLN A O 1
ATOM 660 N N . GLU A 1 85 ? 5.680 1.569 -21.354 1.00 85.38 85 GLU A N 1
ATOM 661 C CA . GLU A 1 85 ? 7.076 1.119 -21.435 1.00 85.38 85 GLU A CA 1
ATOM 662 C C . GLU A 1 85 ? 7.477 0.308 -20.201 1.00 85.38 85 GLU A C 1
ATOM 664 O O . GLU A 1 85 ? 8.204 -0.677 -20.343 1.00 85.38 85 GLU A O 1
ATOM 669 N N . THR A 1 86 ? 6.979 0.681 -19.021 1.00 85.81 86 THR A N 1
ATOM 670 C CA . THR A 1 86 ? 7.277 0.002 -17.754 1.00 85.81 86 THR A CA 1
ATOM 671 C C . THR A 1 86 ? 6.721 -1.416 -17.712 1.00 85.81 86 THR A C 1
ATOM 673 O O . THR A 1 86 ? 7.422 -2.332 -17.291 1.00 85.81 86 THR A O 1
ATOM 676 N N . ILE A 1 87 ? 5.494 -1.635 -18.192 1.00 89.19 87 ILE A N 1
ATOM 677 C CA . ILE A 1 87 ? 4.868 -2.963 -18.131 1.00 89.19 87 ILE A CA 1
ATOM 678 C C . ILE A 1 87 ? 5.317 -3.927 -19.242 1.00 89.19 87 ILE A C 1
ATOM 680 O O . ILE A 1 87 ? 4.934 -5.102 -19.235 1.00 89.19 87 ILE A O 1
ATOM 684 N N . LYS A 1 88 ? 6.105 -3.464 -20.224 1.00 85.38 88 LYS A N 1
ATOM 685 C CA . LYS A 1 88 ? 6.579 -4.316 -21.326 1.00 85.38 88 LYS A CA 1
ATOM 686 C C . LYS A 1 88 ? 7.421 -5.467 -20.783 1.00 85.38 88 LYS A C 1
ATOM 688 O O . LYS A 1 88 ? 8.388 -5.259 -20.060 1.00 85.38 88 LYS A O 1
ATOM 693 N N . ASN A 1 89 ? 7.110 -6.676 -21.244 1.00 81.06 89 ASN A N 1
ATOM 694 C CA . ASN A 1 89 ? 7.794 -7.920 -20.877 1.00 81.06 89 ASN A CA 1
ATOM 695 C C . ASN A 1 89 ? 7.653 -8.329 -19.401 1.00 81.06 89 ASN A C 1
ATOM 697 O O . ASN A 1 89 ? 8.405 -9.193 -18.956 1.00 81.06 89 ASN A O 1
ATOM 701 N N . ILE A 1 90 ? 6.698 -7.765 -18.653 1.00 84.44 90 ILE A N 1
ATOM 702 C CA . ILE A 1 90 ? 6.356 -8.287 -17.327 1.00 84.44 90 ILE A CA 1
ATOM 703 C C . ILE A 1 90 ? 5.429 -9.502 -17.506 1.00 84.44 90 ILE A C 1
ATOM 705 O O . ILE A 1 90 ? 4.344 -9.359 -18.082 1.00 84.44 90 ILE A O 1
ATOM 709 N N . PRO A 1 91 ? 5.816 -10.702 -17.032 1.00 86.81 91 PRO A N 1
ATOM 710 C CA . PRO A 1 91 ? 4.961 -11.882 -17.098 1.00 86.81 91 PRO A CA 1
ATOM 711 C C . PRO A 1 91 ? 3.610 -11.647 -16.416 1.00 86.81 91 PRO A C 1
ATOM 713 O O . PRO A 1 91 ? 3.513 -10.916 -15.435 1.00 86.81 91 PRO A O 1
ATOM 716 N N . HIS A 1 92 ? 2.561 -12.296 -16.922 1.00 91.06 92 HIS A N 1
ATOM 717 C CA . HIS A 1 92 ? 1.190 -12.240 -16.387 1.00 91.06 92 HIS A CA 1
ATOM 718 C C . HIS A 1 92 ? 0.473 -10.878 -16.472 1.00 91.06 92 HIS A C 1
ATOM 720 O O . HIS A 1 92 ? -0.734 -10.827 -16.224 1.00 91.06 92 HIS A O 1
ATOM 726 N N . VAL A 1 93 ? 1.141 -9.798 -16.893 1.00 93.62 93 VAL A N 1
ATOM 727 C CA . VAL A 1 93 ? 0.482 -8.513 -17.159 1.00 93.62 93 VAL A CA 1
ATOM 728 C C . VAL A 1 93 ? -0.253 -8.573 -18.497 1.00 93.62 93 VAL A C 1
ATOM 730 O O . VAL A 1 93 ? 0.337 -8.833 -19.542 1.00 93.62 93 VAL A O 1
ATOM 733 N N . LYS A 1 94 ? -1.566 -8.316 -18.471 1.00 91.62 94 LYS A N 1
ATOM 734 C CA . LYS A 1 94 ? -2.425 -8.345 -19.670 1.00 91.62 94 LYS A CA 1
ATOM 735 C C . LYS A 1 94 ? -2.449 -7.024 -20.448 1.00 91.62 94 LYS A C 1
ATOM 737 O O . LYS A 1 94 ? -2.907 -7.007 -21.586 1.00 91.62 94 LYS A O 1
ATOM 742 N N . GLY A 1 95 ? -1.976 -5.932 -19.849 1.00 92.06 95 GLY A N 1
ATOM 743 C CA . GLY A 1 95 ? -1.933 -4.602 -20.456 1.00 92.06 95 GLY A CA 1
ATOM 744 C C . GLY A 1 95 ? -2.453 -3.504 -19.530 1.00 92.06 95 GLY A C 1
ATOM 745 O O . GLY A 1 95 ? -2.745 -3.749 -18.361 1.00 92.06 95 GLY A O 1
ATOM 746 N N . VAL A 1 96 ? -2.576 -2.294 -20.080 1.00 93.19 96 VAL A N 1
ATOM 747 C CA . VAL A 1 96 ? -3.137 -1.117 -19.397 1.00 93.19 96 VAL A CA 1
ATOM 748 C C . VAL A 1 96 ? -4.591 -0.928 -19.825 1.00 93.19 96 VAL A C 1
ATOM 750 O O . VAL A 1 96 ? -4.899 -0.936 -21.020 1.00 93.19 96 VAL A O 1
ATOM 753 N N . ILE A 1 97 ? -5.493 -0.718 -18.865 1.00 92.12 97 ILE A N 1
ATOM 754 C CA . ILE A 1 97 ? -6.855 -0.261 -19.164 1.00 92.12 97 ILE A CA 1
ATOM 755 C C . ILE A 1 97 ? -6.771 1.215 -19.558 1.00 92.12 97 ILE A C 1
ATOM 757 O O . ILE A 1 97 ? -6.296 2.032 -18.780 1.00 92.12 97 ILE A O 1
ATOM 761 N N . LYS A 1 98 ? -7.260 1.574 -20.751 1.00 84.94 98 LYS A N 1
ATOM 762 C CA . LYS A 1 98 ? -7.219 2.948 -21.299 1.00 84.94 98 LYS A CA 1
ATOM 763 C C . LYS A 1 98 ? -8.212 3.916 -20.629 1.00 84.94 98 LYS A C 1
ATOM 765 O O . LYS A 1 98 ? -8.778 4.779 -21.294 1.00 84.94 98 LYS A O 1
ATOM 770 N N . LYS A 1 99 ? -8.473 3.738 -19.338 1.00 88.44 99 LYS A N 1
ATOM 771 C CA . LYS A 1 99 ? -9.303 4.619 -18.521 1.00 88.44 99 LYS A CA 1
ATOM 772 C C . LYS A 1 99 ? -8.424 5.134 -17.389 1.00 88.44 99 LYS A C 1
ATOM 774 O O . LYS A 1 99 ? -7.932 4.339 -16.595 1.00 88.44 99 LYS A O 1
ATOM 779 N N . GLU A 1 100 ? -8.243 6.446 -17.335 1.00 89.06 100 GLU A N 1
ATOM 780 C CA . GLU A 1 100 ? -7.593 7.096 -16.203 1.00 89.06 100 GLU A CA 1
ATOM 781 C C . GLU A 1 100 ? -8.464 6.949 -14.947 1.00 89.06 100 GLU A C 1
ATOM 783 O O . GLU A 1 100 ? -9.697 6.987 -15.025 1.00 89.06 100 GLU A O 1
ATOM 788 N N . VAL A 1 101 ? -7.819 6.740 -13.802 1.00 92.25 101 VAL A N 1
ATOM 789 C CA . VAL A 1 101 ? -8.485 6.575 -12.508 1.00 92.25 101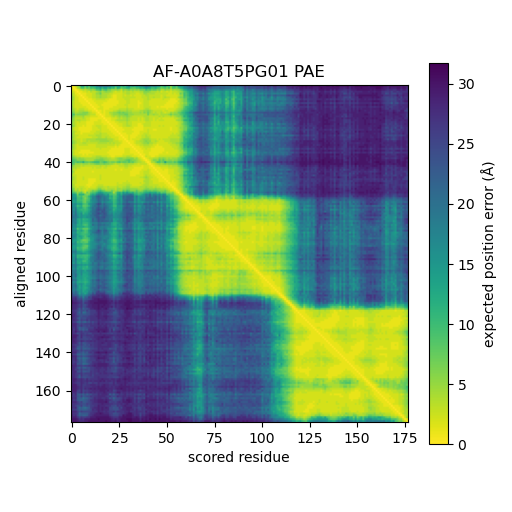 VAL A CA 1
ATOM 790 C C . VAL A 1 101 ? -8.250 7.836 -11.697 1.00 92.25 101 VAL A C 1
ATOM 792 O O . VAL A 1 101 ? -7.106 8.205 -11.437 1.00 92.25 101 VAL A O 1
ATOM 795 N N . ASN A 1 102 ? -9.328 8.500 -11.288 1.00 92.81 102 ASN A N 1
ATOM 796 C CA . ASN A 1 102 ? -9.206 9.666 -10.430 1.00 92.81 102 ASN A CA 1
ATOM 797 C C . ASN A 1 102 ? -8.796 9.236 -9.014 1.00 92.81 102 ASN A C 1
ATOM 799 O O . ASN A 1 102 ? -9.298 8.238 -8.500 1.00 92.81 102 ASN A O 1
ATOM 803 N N . ILE A 1 103 ? -7.958 10.031 -8.343 1.00 89.69 103 ILE A N 1
ATOM 804 C CA . ILE A 1 103 ? -7.532 9.763 -6.961 1.00 89.69 103 ILE A CA 1
ATOM 805 C C . ILE A 1 103 ? -8.720 9.508 -6.015 1.00 89.69 103 ILE A C 1
ATOM 807 O O . ILE A 1 103 ? -8.672 8.584 -5.208 1.00 89.69 103 ILE A O 1
ATOM 811 N N . LYS A 1 104 ? -9.838 10.226 -6.195 1.00 90.50 104 LYS A N 1
ATOM 812 C CA . LYS A 1 104 ? -11.067 10.062 -5.398 1.00 90.50 104 LYS A CA 1
ATOM 813 C C . LYS A 1 104 ? -11.694 8.670 -5.515 1.00 90.50 104 LYS A C 1
ATOM 815 O O . LYS A 1 104 ? -12.390 8.233 -4.605 1.00 90.50 104 LYS A O 1
ATOM 820 N N . GLU A 1 105 ? -11.473 7.964 -6.625 1.00 88.88 105 GLU A N 1
ATOM 821 C CA . GLU A 1 105 ? -11.979 6.597 -6.818 1.00 88.88 105 GLU A CA 1
ATOM 822 C C . GLU A 1 105 ? -11.193 5.572 -5.982 1.00 88.88 105 GLU A C 1
ATOM 824 O O . GLU A 1 105 ? -11.735 4.511 -5.657 1.00 88.88 105 GLU A O 1
ATOM 829 N N . ILE A 1 106 ? -9.944 5.891 -5.615 1.00 90.19 106 ILE A N 1
ATOM 830 C CA . ILE A 1 106 ? -9.026 4.999 -4.891 1.00 90.19 106 ILE A CA 1
ATOM 831 C C . ILE A 1 106 ? -8.666 5.480 -3.479 1.00 90.19 106 ILE A C 1
ATOM 833 O O . ILE A 1 106 ? -8.016 4.738 -2.750 1.00 90.19 106 ILE A O 1
ATOM 837 N N . GLU A 1 107 ? -9.128 6.661 -3.053 1.00 88.12 107 GLU A N 1
ATOM 838 C CA . GLU A 1 107 ? -8.891 7.223 -1.709 1.00 88.12 107 GLU A CA 1
ATOM 839 C C . GLU A 1 107 ? -9.200 6.230 -0.584 1.00 88.12 107 GLU A C 1
ATOM 841 O O . GLU A 1 107 ? -8.425 6.104 0.360 1.00 88.12 107 GLU A O 1
ATOM 846 N N . ARG A 1 108 ? -10.287 5.460 -0.708 1.00 84.19 108 ARG A N 1
ATOM 847 C CA . ARG A 1 108 ? -10.666 4.447 0.291 1.00 84.19 108 ARG A CA 1
ATOM 848 C C . ARG A 1 108 ? -9.616 3.350 0.497 1.00 84.19 108 ARG A C 1
ATOM 850 O O . ARG A 1 108 ? -9.602 2.745 1.554 1.00 84.19 108 ARG A O 1
ATOM 857 N N . PHE A 1 109 ? -8.776 3.089 -0.506 1.00 84.56 109 PHE A N 1
ATOM 858 C CA . PHE A 1 109 ? -7.689 2.110 -0.428 1.00 84.56 109 PHE A CA 1
ATOM 859 C C . PHE A 1 109 ? -6.392 2.727 0.109 1.00 84.56 109 PHE A C 1
ATOM 861 O O . PHE A 1 109 ? -5.482 2.003 0.497 1.00 84.56 109 PHE A O 1
ATOM 868 N N . LEU A 1 110 ? -6.288 4.060 0.090 1.00 82.44 110 LEU A N 1
ATOM 869 C CA . LEU A 1 110 ? -5.144 4.810 0.612 1.00 82.44 110 LEU A CA 1
ATOM 870 C C . LEU A 1 110 ? -5.292 5.125 2.100 1.00 82.44 110 LEU A C 1
ATOM 872 O O . LEU A 1 110 ? -4.303 5.408 2.772 1.00 82.44 110 LEU A O 1
ATOM 876 N N . ILE A 1 111 ? -6.526 5.104 2.601 1.00 71.25 111 ILE A N 1
ATOM 877 C CA . ILE A 1 111 ? -6.851 5.304 4.007 1.00 71.25 111 ILE A CA 1
ATOM 878 C C . ILE A 1 111 ? -6.872 3.917 4.656 1.00 71.25 111 ILE A C 1
ATOM 880 O O . ILE A 1 111 ? -7.770 3.136 4.346 1.00 71.25 111 ILE A O 1
ATOM 884 N N . PRO A 1 112 ? -5.920 3.591 5.549 1.00 59.94 112 PRO A N 1
ATOM 885 C CA . PRO A 1 112 ? -6.010 2.376 6.347 1.00 59.94 112 PRO A CA 1
ATOM 886 C C . PRO A 1 112 ? -7.362 2.362 7.060 1.00 59.94 112 PRO A C 1
ATOM 888 O O . PRO A 1 112 ? -7.773 3.395 7.604 1.00 59.94 112 PRO A O 1
ATOM 891 N N . GLU A 1 113 ? -8.062 1.223 7.058 1.00 58.22 113 GLU A N 1
ATOM 892 C CA . GLU A 1 113 ? -9.232 1.065 7.921 1.00 58.22 113 GLU A CA 1
ATOM 893 C C . GLU A 1 113 ? -8.823 1.494 9.333 1.00 58.22 113 GLU A C 1
ATOM 895 O O . GLU A 1 113 ? -7.774 1.077 9.829 1.00 58.22 113 GLU A O 1
ATOM 900 N N . LYS A 1 114 ? -9.591 2.431 9.912 1.00 51.81 114 LYS A N 1
ATOM 901 C CA . LYS A 1 114 ? -9.320 3.044 11.220 1.00 51.81 114 LYS A CA 1
ATOM 902 C C . LYS A 1 114 ? -8.780 1.992 12.176 1.00 51.81 114 LYS A C 1
ATOM 904 O O . LYS A 1 114 ? -9.382 0.924 12.258 1.00 51.81 114 LYS A O 1
ATOM 909 N N . GLU A 1 115 ? -7.707 2.329 12.899 1.00 52.41 115 GLU A N 1
ATOM 910 C CA . GLU A 1 115 ? -7.158 1.497 13.972 1.00 52.41 115 GLU A CA 1
ATOM 911 C C . GLU A 1 115 ? -8.307 0.803 14.699 1.00 52.41 115 GLU A C 1
ATOM 913 O O . GLU A 1 115 ? -9.183 1.472 15.261 1.00 52.41 115 GLU A O 1
ATOM 918 N N . VAL A 1 116 ? -8.355 -0.530 14.611 1.00 58.53 116 VAL A N 1
ATOM 919 C CA . VAL A 1 116 ? -9.294 -1.332 15.389 1.00 58.53 116 VAL A CA 1
ATOM 920 C C . VAL A 1 116 ? -9.027 -0.926 16.825 1.00 58.53 116 VAL A C 1
ATOM 922 O O . VAL A 1 116 ? -7.965 -1.248 17.355 1.00 58.53 116 VAL A O 1
ATOM 925 N N . ILE A 1 117 ? -9.917 -0.122 17.414 1.00 64.38 117 ILE A N 1
ATOM 926 C CA . ILE A 1 117 ? -9.687 0.419 18.749 1.00 64.38 117 ILE A CA 1
ATOM 927 C C . ILE A 1 117 ? -9.618 -0.794 19.671 1.00 64.38 117 ILE A C 1
ATOM 929 O O . ILE A 1 117 ? -10.632 -1.429 19.963 1.00 64.38 117 ILE A O 1
ATOM 933 N N . LYS A 1 118 ? -8.395 -1.159 20.050 1.00 82.75 118 LYS A N 1
ATOM 934 C CA . LYS A 1 118 ? -8.118 -2.401 20.754 1.00 82.75 118 LYS A CA 1
ATOM 935 C C . LYS A 1 118 ? -8.673 -2.267 22.162 1.00 82.75 118 LYS A C 1
ATOM 937 O O . LYS A 1 118 ? -8.279 -1.353 22.883 1.00 82.75 118 LYS A O 1
ATOM 942 N N . ILE A 1 119 ? -9.615 -3.132 22.522 1.00 90.88 119 ILE A N 1
ATOM 943 C CA . ILE A 1 119 ? -10.145 -3.215 23.882 1.00 90.88 119 ILE A CA 1
ATOM 944 C C . ILE A 1 119 ? -9.060 -3.837 24.755 1.00 90.88 119 ILE A C 1
ATOM 946 O O . ILE A 1 119 ? -8.517 -4.887 24.416 1.00 90.88 119 ILE A O 1
ATOM 950 N N . GLU A 1 120 ? -8.738 -3.181 25.861 1.00 93.12 120 GLU A N 1
ATOM 951 C CA . GLU A 1 120 ? -7.731 -3.635 26.813 1.00 93.12 120 GLU A CA 1
ATOM 952 C C . GLU A 1 120 ? -8.359 -3.942 28.173 1.00 93.12 120 GLU A C 1
ATOM 954 O O . GLU A 1 120 ? -9.431 -3.447 28.525 1.00 93.12 120 GLU A O 1
ATOM 959 N N . GLU A 1 121 ? -7.656 -4.734 28.978 1.00 94.50 121 GLU A N 1
ATOM 960 C CA . GLU A 1 121 ? -8.014 -4.917 30.382 1.00 94.50 121 GLU A CA 1
ATOM 961 C C . GLU A 1 121 ? -8.033 -3.566 31.110 1.00 94.50 121 GLU A C 1
ATOM 963 O O . GLU A 1 121 ? -7.109 -2.756 30.994 1.00 94.50 121 GLU A O 1
ATOM 968 N N . GLY A 1 122 ? -9.106 -3.326 31.863 1.00 93.94 122 GLY A N 1
ATOM 969 C CA . GLY A 1 122 ? -9.369 -2.069 32.556 1.00 93.94 122 GLY A CA 1
ATOM 970 C C . GLY A 1 122 ? -10.198 -1.054 31.769 1.00 93.94 122 GLY A C 1
ATOM 971 O O . GLY A 1 122 ? -10.682 -0.106 32.390 1.00 93.94 122 GLY A O 1
ATOM 972 N N . ASP A 1 123 ? -10.409 -1.244 30.462 1.00 95.62 123 ASP A N 1
ATOM 973 C CA . ASP A 1 123 ? -11.318 -0.395 29.686 1.00 95.62 123 ASP A CA 1
ATOM 974 C C . ASP A 1 123 ? -12.769 -0.566 30.167 1.00 95.62 123 ASP A C 1
ATOM 976 O O . ASP A 1 123 ? -13.186 -1.647 30.596 1.00 95.62 123 ASP A O 1
ATOM 980 N N . ILE A 1 124 ? -13.557 0.505 30.069 1.00 95.38 124 ILE A N 1
ATOM 981 C CA . ILE A 1 124 ? -15.010 0.450 30.229 1.00 95.38 124 ILE A CA 1
ATOM 982 C C . ILE A 1 124 ? -15.629 0.352 28.843 1.00 95.38 124 ILE A C 1
ATOM 984 O O . ILE A 1 124 ? -15.407 1.206 27.980 1.00 95.38 124 ILE A O 1
ATOM 988 N N . VAL A 1 125 ? -16.446 -0.674 28.650 1.00 95.75 125 VAL A N 1
ATOM 989 C CA . VAL A 1 125 ? -17.196 -0.921 27.422 1.00 95.75 125 VAL A CA 1
ATOM 990 C C . VAL A 1 125 ? -18.694 -0.798 27.674 1.00 95.75 125 VAL A C 1
ATOM 992 O O . VAL A 1 125 ? -19.184 -1.079 28.763 1.00 95.75 125 VAL A O 1
ATOM 995 N N . GLU A 1 126 ? -19.427 -0.378 26.655 1.00 95.81 126 GLU A N 1
ATOM 996 C CA . GLU A 1 126 ? -20.882 -0.446 26.580 1.00 95.81 126 GLU A CA 1
ATOM 997 C C . GLU A 1 126 ? -21.268 -1.650 25.719 1.00 95.81 126 GLU A C 1
ATOM 999 O O . GLU A 1 126 ? -20.736 -1.836 24.617 1.00 95.81 126 GLU A O 1
ATOM 1004 N N . ILE A 1 127 ? -22.188 -2.475 26.209 1.00 95.81 127 ILE A N 1
ATOM 1005 C CA . ILE A 1 127 ? -22.665 -3.642 25.469 1.00 95.81 127 ILE A CA 1
ATOM 1006 C C . ILE A 1 127 ? -23.745 -3.201 24.480 1.00 95.81 127 ILE A C 1
ATOM 1008 O O . ILE A 1 127 ? -24.780 -2.664 24.857 1.00 95.81 127 ILE A O 1
ATOM 1012 N N . ILE A 1 128 ? -23.535 -3.434 23.188 1.00 95.56 128 ILE A N 1
ATOM 1013 C CA . ILE A 1 128 ? -24.404 -2.923 22.115 1.00 95.56 128 ILE A CA 1
ATOM 1014 C C . ILE A 1 128 ? -25.474 -3.926 21.657 1.00 95.56 128 ILE A C 1
ATOM 1016 O O . ILE A 1 128 ? -26.408 -3.553 20.939 1.00 95.56 128 ILE A O 1
ATOM 1020 N N . SER A 1 129 ? -25.378 -5.196 22.062 1.00 93.06 129 SER A N 1
ATOM 1021 C CA . SER A 1 129 ? -26.357 -6.234 21.711 1.00 93.06 129 SER A CA 1
ATOM 1022 C C . SER A 1 129 ? -26.406 -7.384 22.726 1.00 93.06 129 SER A C 1
ATOM 1024 O O . SER A 1 129 ? -25.552 -7.490 23.599 1.00 93.06 129 SER A O 1
ATOM 1026 N N . GLY A 1 130 ? -27.422 -8.245 22.617 1.00 91.75 130 GLY A N 1
ATOM 1027 C CA . GLY A 1 130 ? -27.629 -9.365 23.538 1.00 91.75 130 GLY A CA 1
ATOM 1028 C C . GLY A 1 130 ? -28.352 -8.973 24.838 1.00 91.75 130 GLY A C 1
ATOM 1029 O O . GLY A 1 130 ? -28.925 -7.886 24.919 1.00 91.75 130 GLY A O 1
ATOM 1030 N N . PRO A 1 131 ? -28.363 -9.861 25.850 1.00 92.25 131 PRO A N 1
ATOM 1031 C CA . PRO A 1 131 ? -29.156 -9.689 27.073 1.00 92.25 131 PRO A CA 1
ATOM 1032 C C . PRO A 1 131 ? -28.700 -8.521 27.958 1.00 92.25 131 PRO A C 1
ATOM 1034 O O . PRO A 1 131 ? -29.499 -8.007 28.727 1.00 92.25 131 PRO A O 1
ATOM 1037 N N . PHE A 1 132 ? -27.445 -8.087 27.825 1.00 93.69 132 PHE A N 1
ATOM 1038 C CA . PHE A 1 132 ? -26.865 -6.975 28.588 1.00 93.69 132 PHE A CA 1
ATOM 1039 C C . PHE A 1 132 ? -26.789 -5.678 27.771 1.00 93.69 132 PHE A C 1
ATOM 1041 O O . PHE A 1 132 ? -26.025 -4.780 28.102 1.00 93.69 132 PHE A O 1
ATOM 1048 N N . LYS A 1 133 ? -27.528 -5.577 26.658 1.00 95.19 133 LYS A N 1
ATOM 1049 C CA . LYS A 1 133 ? -27.500 -4.400 25.782 1.00 95.19 133 LYS A CA 1
ATOM 1050 C C . LYS A 1 133 ? -27.837 -3.114 26.553 1.00 95.19 133 LYS A C 1
ATOM 1052 O O . LYS A 1 133 ? -28.897 -3.025 27.159 1.00 95.19 133 LYS A O 1
ATOM 1057 N N . GLY A 1 134 ? -26.988 -2.099 26.413 1.00 94.31 134 GLY A N 1
ATOM 1058 C CA . GLY A 1 134 ? -27.092 -0.788 27.057 1.00 94.31 134 GLY A CA 1
ATOM 1059 C C . GLY A 1 134 ? -26.326 -0.688 28.377 1.00 94.31 134 GLY A C 1
ATOM 1060 O O . GLY A 1 134 ? -26.057 0.420 28.834 1.00 94.31 134 GLY A O 1
ATOM 1061 N N . GLU A 1 135 ? -25.931 -1.819 28.960 1.00 95.62 135 GLU A N 1
ATOM 1062 C CA . GLU A 1 135 ? -25.167 -1.847 30.202 1.00 95.62 135 GLU A CA 1
ATOM 1063 C C . GLU A 1 135 ? -23.698 -1.485 29.965 1.00 95.62 135 GLU A C 1
ATOM 1065 O O . GLU A 1 135 ? -23.115 -1.779 28.910 1.00 95.62 135 GLU A O 1
ATOM 1070 N N . LYS A 1 136 ? -23.076 -0.886 30.984 1.00 96.25 136 LYS A N 1
ATOM 1071 C CA . LYS A 1 136 ? -21.635 -0.620 31.007 1.00 96.25 136 LYS A CA 1
ATOM 1072 C C . LYS A 1 136 ? -20.920 -1.675 31.829 1.00 96.25 136 LYS A C 1
ATOM 1074 O O . LYS A 1 136 ? -21.386 -2.078 32.894 1.00 96.25 136 LYS A O 1
ATOM 1079 N N . ALA A 1 137 ? -19.751 -2.080 31.361 1.00 96.19 137 ALA A N 1
ATOM 1080 C CA . ALA A 1 137 ? -18.958 -3.098 32.016 1.00 96.19 137 ALA A CA 1
ATOM 1081 C C . ALA A 1 137 ? -17.471 -2.761 31.973 1.00 96.19 137 ALA A C 1
ATOM 1083 O O . ALA A 1 137 ? -16.977 -2.199 30.995 1.00 96.19 137 ALA A O 1
ATOM 1084 N N . LYS A 1 138 ? -16.751 -3.132 33.027 1.00 95.75 138 LYS A N 1
ATOM 1085 C CA . LYS A 1 138 ? -15.293 -3.085 33.062 1.00 95.75 138 LYS A CA 1
ATOM 1086 C C . LYS A 1 138 ? -14.734 -4.375 32.478 1.00 95.75 138 LYS A C 1
ATOM 1088 O O . LYS A 1 138 ? -15.143 -5.463 32.878 1.00 95.75 138 LYS A O 1
ATOM 1093 N N . VAL A 1 139 ? -13.781 -4.262 31.563 1.00 96.50 139 VAL A N 1
ATOM 1094 C CA . VAL A 1 139 ? -13.073 -5.413 30.997 1.00 96.50 139 VAL A CA 1
ATOM 1095 C C . VAL A 1 139 ? -12.058 -5.917 32.014 1.00 96.50 139 VAL A C 1
ATOM 1097 O O . VAL A 1 139 ? -11.174 -5.173 32.440 1.00 96.50 139 VAL A O 1
ATOM 1100 N N . THR A 1 140 ? -12.176 -7.182 32.403 1.00 96.12 140 THR A N 1
ATOM 1101 C CA . THR A 1 140 ? -11.249 -7.837 33.336 1.00 96.12 140 THR A CA 1
ATOM 1102 C C . THR A 1 140 ? -10.267 -8.761 32.635 1.00 96.12 140 THR A C 1
ATOM 1104 O O . THR A 1 140 ? -9.175 -8.963 33.154 1.00 96.12 140 THR A O 1
ATOM 1107 N N . ARG A 1 141 ? -10.624 -9.300 31.461 1.00 95.69 141 ARG A N 1
ATOM 1108 C CA . ARG A 1 141 ? -9.720 -10.101 30.624 1.00 95.69 141 ARG A CA 1
ATOM 1109 C C . ARG A 1 141 ? -10.081 -10.009 29.147 1.00 95.69 141 ARG A C 1
ATOM 1111 O O . ARG A 1 141 ? -11.262 -9.985 28.801 1.00 95.69 141 ARG A O 1
ATOM 1118 N N . VAL A 1 142 ? -9.071 -10.046 28.282 1.00 95.19 142 VAL A N 1
ATOM 1119 C CA . VAL A 1 142 ? -9.221 -10.058 26.818 1.00 95.19 142 VAL A CA 1
ATOM 1120 C C . VAL A 1 142 ? -8.658 -11.371 26.263 1.00 95.19 142 VAL A C 1
ATOM 1122 O O . VAL A 1 142 ? -7.487 -11.675 26.472 1.00 95.19 142 VAL A O 1
ATOM 1125 N N . ASP A 1 143 ? -9.476 -12.160 25.559 1.00 94.25 143 ASP A N 1
ATOM 1126 C CA . ASP A 1 143 ? -9.027 -13.339 24.799 1.00 94.25 143 ASP A CA 1
ATOM 1127 C C . ASP A 1 143 ? -9.056 -13.004 23.300 1.00 94.25 143 ASP A C 1
ATOM 1129 O O . ASP A 1 143 ? -10.070 -13.165 22.617 1.00 94.25 143 ASP A O 1
ATOM 1133 N N . GLU A 1 144 ? -7.935 -12.488 22.788 1.00 89.88 144 GLU A N 1
ATOM 1134 C CA . GLU A 1 144 ? -7.802 -12.080 21.381 1.00 89.88 144 GLU A CA 1
ATOM 1135 C C . GLU A 1 144 ? -7.945 -13.256 20.408 1.00 89.88 144 GLU A C 1
ATOM 1137 O O . GLU A 1 144 ? -8.476 -13.079 19.313 1.00 89.88 144 GLU A O 1
ATOM 1142 N N . ALA A 1 145 ? -7.522 -14.461 20.807 1.00 90.19 145 ALA A N 1
ATOM 1143 C CA . ALA A 1 145 ? -7.582 -15.643 19.952 1.00 90.19 145 ALA A CA 1
ATOM 1144 C C . ALA A 1 145 ? -9.028 -16.099 19.711 1.00 90.19 145 ALA A C 1
ATOM 1146 O O . ALA A 1 145 ? -9.351 -16.575 18.622 1.00 90.19 145 ALA A O 1
ATOM 1147 N N . LYS A 1 146 ? -9.898 -15.943 20.714 1.00 92.50 146 LYS A N 1
ATOM 1148 C CA . LYS A 1 146 ? -11.326 -16.289 20.618 1.00 92.50 146 LYS A CA 1
ATOM 1149 C C . LYS A 1 146 ? -12.234 -15.109 20.294 1.00 92.50 146 LYS A C 1
ATOM 1151 O O . LYS A 1 146 ? -13.422 -15.311 20.067 1.00 92.50 146 LYS A O 1
ATOM 1156 N N . GLN A 1 147 ? -11.693 -13.894 20.273 1.00 90.69 147 GLN A N 1
ATOM 1157 C CA . GLN A 1 147 ? -12.465 -12.654 20.185 1.00 90.69 147 GLN A CA 1
ATOM 1158 C C . GLN A 1 147 ? -13.536 -12.540 21.285 1.00 90.69 147 GLN A C 1
ATOM 1160 O O . GLN A 1 147 ? -14.680 -12.144 21.034 1.00 90.69 147 GLN A O 1
ATOM 1165 N N . GLU A 1 148 ? -13.151 -12.871 22.519 1.00 95.25 148 GLU A N 1
ATOM 1166 C CA . GLU A 1 148 ? -14.008 -12.815 23.707 1.00 95.25 148 GLU A CA 1
ATOM 1167 C C . GLU A 1 148 ? -13.456 -11.847 24.765 1.00 95.25 148 GLU A C 1
ATOM 1169 O O . GLU A 1 148 ? -12.246 -11.664 24.917 1.00 95.25 148 GLU A O 1
ATOM 1174 N N . LEU A 1 149 ? -14.362 -11.239 25.527 1.00 95.69 149 LEU A N 1
ATOM 1175 C CA . LEU A 1 149 ? -14.074 -10.387 26.677 1.00 95.69 149 LEU A CA 1
ATOM 1176 C C . LEU A 1 149 ? -14.674 -11.018 27.924 1.00 95.69 149 LEU A C 1
ATOM 1178 O O . LEU A 1 149 ? -15.836 -11.423 27.911 1.00 95.69 149 LEU A O 1
ATOM 1182 N N . VAL A 1 150 ? -13.909 -11.033 29.012 1.00 96.50 150 VAL A N 1
ATOM 1183 C CA . VAL A 1 150 ? -14.462 -11.220 30.354 1.00 96.50 150 VAL A CA 1
ATOM 1184 C C . VAL A 1 150 ? -14.722 -9.835 30.930 1.00 96.50 150 VAL A C 1
ATOM 1186 O O . VAL A 1 150 ? -13.818 -8.997 30.966 1.00 96.50 150 VAL A O 1
ATOM 1189 N N . ILE A 1 151 ? -15.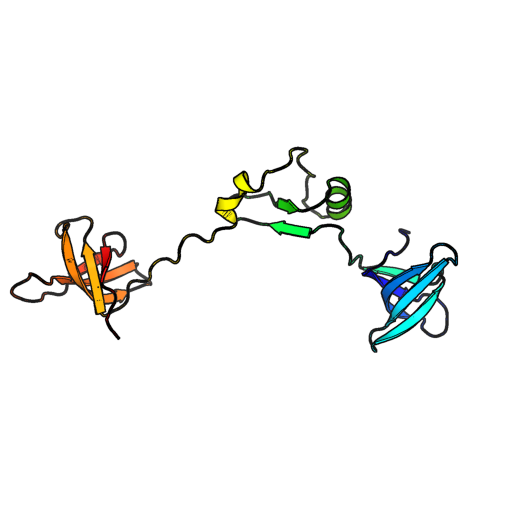966 -9.587 31.328 1.00 96.19 151 ILE A N 1
ATOM 1190 C CA . ILE A 1 151 ? -16.442 -8.282 31.785 1.00 96.19 151 ILE A CA 1
ATOM 1191 C C . ILE A 1 151 ? -17.127 -8.385 33.147 1.00 96.19 151 ILE A C 1
ATOM 1193 O O . ILE A 1 151 ? -17.704 -9.419 33.485 1.00 96.19 151 ILE A O 1
ATOM 1197 N N . GLU A 1 152 ? -17.122 -7.285 33.890 1.00 96.06 152 GLU A N 1
ATOM 1198 C CA . GLU A 1 152 ? -17.913 -7.088 35.106 1.00 96.06 152 GLU A CA 1
ATOM 1199 C C . GLU A 1 152 ? -18.837 -5.883 34.915 1.00 96.06 152 GLU A C 1
ATOM 1201 O O . GLU A 1 152 ? -18.371 -4.780 34.625 1.00 96.06 152 GLU A O 1
ATOM 1206 N N . LEU A 1 153 ? -20.150 -6.089 35.046 1.00 95.19 153 LEU A N 1
ATOM 1207 C CA . LEU A 1 153 ? -21.151 -5.025 34.918 1.00 95.19 153 LEU A CA 1
ATOM 1208 C C . LEU A 1 153 ? -20.997 -4.011 36.058 1.00 95.19 153 LEU A C 1
ATOM 1210 O O . LEU 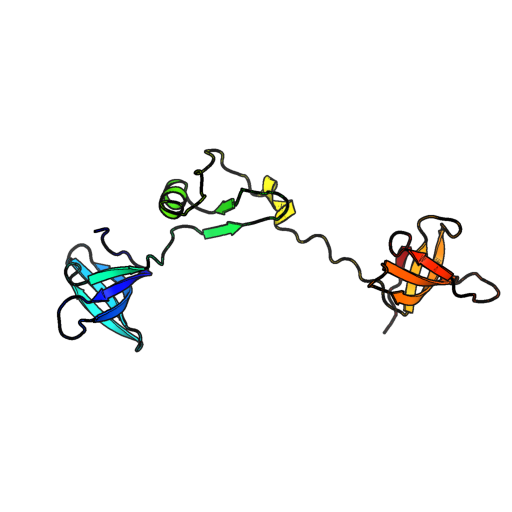A 1 153 ? -20.899 -4.404 37.220 1.00 95.19 153 LEU A O 1
ATOM 1214 N N . LEU A 1 154 ? -20.997 -2.717 35.733 1.00 92.75 154 LEU A N 1
ATOM 1215 C CA . LEU A 1 154 ? -20.762 -1.654 36.718 1.00 92.75 154 LEU A CA 1
ATOM 1216 C C . LEU A 1 154 ? -21.946 -1.451 37.672 1.00 92.75 154 LEU A C 1
ATOM 1218 O O . LEU A 1 154 ? -21.735 -1.151 38.843 1.00 92.75 154 LEU A O 1
ATOM 1222 N N . ASP A 1 155 ? -23.172 -1.643 37.182 1.00 89.31 155 ASP A N 1
ATOM 1223 C CA . ASP A 1 155 ? -24.408 -1.425 37.948 1.00 89.31 155 ASP A CA 1
ATOM 1224 C C . ASP A 1 155 ? -24.883 -2.687 38.699 1.00 89.31 155 ASP A C 1
ATOM 1226 O O . ASP A 1 155 ? -25.939 -2.697 39.339 1.00 89.31 155 ASP A O 1
ATOM 1230 N N . ALA A 1 156 ? -24.105 -3.774 38.657 1.00 86.81 156 ALA A N 1
ATOM 1231 C CA . ALA A 1 156 ? -24.428 -5.001 39.373 1.00 86.81 156 ALA A CA 1
ATOM 1232 C C . ALA A 1 156 ? -24.098 -4.884 40.871 1.00 86.81 156 ALA A C 1
ATOM 1234 O O . ALA A 1 156 ? -22.981 -4.550 41.258 1.00 86.81 156 ALA A O 1
ATOM 1235 N N . VAL A 1 157 ? -25.057 -5.253 41.730 1.00 89.44 157 VAL A N 1
ATOM 1236 C CA . VAL A 1 157 ? -24.881 -5.274 43.200 1.00 89.44 157 VAL A CA 1
ATOM 1237 C C . VAL A 1 157 ? -23.760 -6.230 43.628 1.00 89.44 157 VAL A C 1
ATOM 1239 O O . VAL A 1 157 ? -23.085 -5.995 44.628 1.00 89.44 157 VAL A O 1
ATOM 1242 N N . ILE A 1 158 ? -23.568 -7.315 42.875 1.00 88.75 158 ILE A N 1
ATOM 1243 C CA . ILE A 1 158 ? -22.502 -8.297 43.076 1.00 88.75 158 ILE A CA 1
ATOM 1244 C C . ILE A 1 158 ? -21.765 -8.454 41.739 1.00 88.75 158 ILE A C 1
ATOM 1246 O O . ILE A 1 158 ? -22.415 -8.810 40.751 1.00 88.75 158 ILE A O 1
ATOM 1250 N N . PRO A 1 159 ? -20.440 -8.222 41.680 1.00 84.94 159 PRO A N 1
ATOM 1251 C CA . PRO A 1 159 ? -19.681 -8.372 40.447 1.00 84.94 159 PRO A CA 1
ATOM 1252 C C . PRO A 1 159 ? -19.556 -9.858 40.101 1.00 84.94 159 PRO A C 1
ATOM 1254 O O . PRO A 1 159 ? -18.935 -10.635 40.827 1.00 84.94 159 PRO A O 1
ATOM 1257 N N . ILE A 1 160 ? -20.175 -10.262 38.992 1.00 90.81 160 ILE A N 1
ATOM 1258 C CA . ILE A 1 160 ? -20.052 -11.609 38.431 1.00 90.81 160 ILE A CA 1
ATOM 1259 C C . ILE A 1 160 ? -19.372 -11.478 37.064 1.00 90.81 160 ILE A C 1
ATOM 1261 O O . ILE A 1 160 ? -19.879 -10.733 36.221 1.00 90.81 160 ILE A O 1
ATOM 1265 N N . PRO A 1 161 ? -18.259 -12.192 36.816 1.00 93.56 161 PRO A N 1
ATOM 1266 C CA . PRO A 1 161 ? -17.592 -12.156 35.525 1.00 93.56 161 PRO A CA 1
ATOM 1267 C C . PRO A 1 161 ? -18.446 -12.851 34.459 1.00 93.56 161 PRO A C 1
ATOM 1269 O O . PRO A 1 161 ? -18.830 -14.014 34.609 1.00 93.56 161 PRO A O 1
ATOM 1272 N N . VAL A 1 162 ? -18.712 -12.149 33.360 1.00 94.44 162 VAL A N 1
ATOM 1273 C CA . VAL A 1 162 ? -19.458 -12.661 32.201 1.00 94.44 162 VAL A CA 1
ATOM 1274 C C . VAL A 1 162 ? -18.542 -12.678 30.985 1.00 94.44 162 VAL A C 1
ATOM 1276 O O . VAL A 1 162 ? -17.781 -11.741 30.768 1.00 94.44 162 VAL A O 1
ATOM 1279 N N . THR A 1 163 ? -18.607 -13.742 30.184 1.00 96.00 163 THR A N 1
ATOM 1280 C CA . THR A 1 163 ? -17.887 -13.814 28.903 1.00 96.00 163 THR A CA 1
ATOM 1281 C C . THR A 1 163 ? -18.810 -13.393 27.764 1.00 96.00 163 THR A C 1
ATOM 1283 O O . THR A 1 163 ? -19.911 -13.930 27.634 1.00 96.00 163 THR A O 1
ATOM 1286 N N . VAL A 1 164 ? -18.375 -12.436 26.946 1.00 95.25 164 VAL A N 1
ATOM 1287 C CA . VAL A 1 164 ? -19.116 -11.934 25.778 1.00 95.25 164 VAL A CA 1
ATOM 1288 C C . VAL A 1 16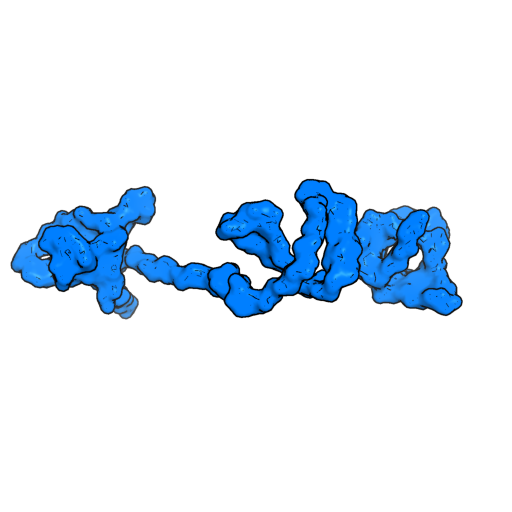4 ? -18.204 -11.839 24.556 1.00 95.25 164 VAL A C 1
ATOM 1290 O O . VAL A 1 164 ? -16.991 -11.713 24.689 1.00 95.25 164 VAL A O 1
ATOM 1293 N N . SER A 1 165 ? -18.777 -11.854 23.351 1.00 94.19 165 SER A N 1
ATOM 1294 C CA . SER A 1 165 ? -18.014 -11.583 22.126 1.00 94.19 165 SER A CA 1
ATOM 1295 C C . SER A 1 165 ? -17.551 -10.122 22.077 1.00 94.19 165 SER A C 1
ATOM 1297 O O . SER A 1 165 ? -18.319 -9.212 22.388 1.00 94.19 165 SER A O 1
ATOM 1299 N N . MET A 1 166 ? -16.332 -9.872 21.600 1.00 92.50 166 MET A N 1
ATOM 1300 C CA . MET A 1 166 ? -15.832 -8.512 21.345 1.00 92.50 166 MET A CA 1
ATOM 1301 C C . MET A 1 166 ? -16.750 -7.710 20.410 1.00 92.50 166 MET A C 1
ATOM 1303 O O . MET A 1 166 ? -16.887 -6.502 20.572 1.00 92.50 166 MET A O 1
ATOM 1307 N N . ASN A 1 167 ? -17.442 -8.381 19.484 1.00 90.81 167 ASN A N 1
ATOM 1308 C CA . ASN A 1 167 ? -18.329 -7.742 18.507 1.00 90.81 167 ASN A CA 1
ATOM 1309 C C . ASN A 1 167 ? -19.591 -7.133 19.132 1.00 90.81 167 ASN A C 1
ATOM 1311 O O . ASN A 1 167 ? -20.279 -6.347 18.481 1.00 90.81 167 ASN A O 1
ATOM 1315 N N . VAL A 1 168 ? -19.921 -7.501 20.375 1.00 93.38 168 VAL A N 1
ATOM 1316 C CA . VAL A 1 168 ? -21.089 -6.964 21.084 1.00 93.38 168 VAL A CA 1
ATOM 1317 C C . VAL A 1 168 ? -20.729 -5.858 22.070 1.00 93.38 168 VAL A C 1
ATOM 1319 O O . VAL A 1 168 ? -21.608 -5.410 22.801 1.00 93.38 168 VAL A O 1
ATOM 1322 N N . ALA A 1 169 ? -19.478 -5.399 22.085 1.00 92.38 169 ALA A N 1
ATOM 1323 C CA . ALA A 1 169 ? -18.988 -4.369 22.990 1.00 92.38 169 ALA A CA 1
ATOM 1324 C C . ALA A 1 169 ? -18.392 -3.186 22.213 1.00 92.38 169 ALA A C 1
ATOM 1326 O O . ALA A 1 169 ? -17.735 -3.355 21.187 1.00 92.38 169 ALA A O 1
ATOM 1327 N N . ARG A 1 170 ? -18.599 -1.969 22.720 1.00 92.75 170 ARG A N 1
ATOM 1328 C CA . ARG A 1 170 ? -17.974 -0.742 22.209 1.00 92.75 170 ARG A CA 1
ATOM 1329 C C . ARG A 1 170 ? -17.273 -0.019 23.348 1.00 92.75 170 ARG A C 1
ATOM 1331 O O . ARG A 1 170 ? -17.835 0.091 24.429 1.00 92.75 170 ARG A O 1
ATOM 1338 N N . ILE A 1 171 ? -16.082 0.527 23.114 1.00 93.25 171 ILE A N 1
ATOM 1339 C CA . ILE A 1 171 ? -15.378 1.324 24.131 1.00 93.25 171 ILE A CA 1
ATOM 1340 C C . ILE A 1 171 ? -16.216 2.547 24.524 1.00 93.25 171 ILE A C 1
ATOM 1342 O O . ILE A 1 171 ? -16.718 3.279 23.665 1.00 93.25 171 ILE A O 1
ATOM 1346 N N . HIS A 1 172 ? -16.358 2.736 25.834 1.00 92.19 172 HIS A N 1
ATOM 1347 C CA . HIS A 1 172 ? -17.015 3.874 26.468 1.00 92.19 172 HIS A CA 1
ATOM 1348 C C . HIS A 1 172 ? -15.993 4.787 27.159 1.00 92.19 172 HIS A C 1
ATOM 1350 O O . HIS A 1 172 ? -16.023 5.997 26.957 1.00 92.19 172 HIS A O 1
ATOM 1356 N N . GLU A 1 173 ? -15.055 4.214 27.918 1.00 92.31 173 GLU A N 1
ATOM 1357 C CA . GLU A 1 173 ? -13.940 4.933 28.548 1.00 92.31 173 GLU A CA 1
ATOM 1358 C C . GLU A 1 173 ? -12.679 4.062 28.475 1.00 92.31 173 GLU A C 1
ATOM 1360 O O . GLU A 1 173 ? -12.725 2.869 28.771 1.00 92.31 173 GLU A O 1
ATOM 1365 N N . LYS A 1 174 ? -11.549 4.645 28.065 1.00 89.06 174 LYS A N 1
ATOM 1366 C CA . LYS A 1 174 ? -10.246 3.970 28.114 1.00 89.06 174 LYS A CA 1
ATOM 1367 C C . LYS A 1 174 ? -9.727 3.938 29.549 1.00 89.06 174 LYS A C 1
ATOM 1369 O O . LYS A 1 174 ? -9.955 4.898 30.289 1.00 89.06 174 LYS A O 1
ATOM 1374 N N . LYS A 1 175 ? -8.999 2.882 29.930 1.00 85.44 175 LYS A N 1
ATOM 1375 C CA . LYS A 1 175 ? -8.330 2.831 31.240 1.00 85.44 175 LYS A CA 1
ATOM 1376 C C . LYS A 1 175 ? -7.528 4.121 31.455 1.00 85.44 175 LYS A C 1
ATOM 1378 O O . LYS A 1 175 ? -6.757 4.539 30.589 1.00 85.44 175 LYS A O 1
ATOM 1383 N N . LYS A 1 176 ? -7.728 4.776 32.597 1.00 72.56 176 LYS A N 1
ATOM 1384 C CA . LYS A 1 176 ? -6.880 5.901 33.002 1.00 72.56 176 LYS A CA 1
ATOM 1385 C C . LYS A 1 176 ? -5.559 5.318 33.497 1.00 72.56 176 LYS A C 1
ATOM 1387 O O . LYS A 1 176 ? -5.577 4.465 34.382 1.00 72.56 176 LYS A O 1
ATOM 1392 N N . GLY A 1 177 ? -4.465 5.714 32.846 1.00 51.41 177 GLY A N 1
ATOM 1393 C CA . GLY A 1 177 ? -3.102 5.431 33.299 1.00 51.41 177 GLY A CA 1
ATOM 1394 C C . GLY A 1 177 ? -2.762 6.171 34.582 1.00 51.41 177 GLY A C 1
ATOM 1395 O O . GLY A 1 177 ? -3.400 7.218 34.841 1.00 51.41 177 GLY A O 1
#

Radius of gyration: 29.99 Å; Cα contacts (8 Å, |Δi|>4): 301; chains: 1; bounding box: 70×31×72 Å

Sequence (177 aa):
MKKPSKGDIVEIIEGEQKGARGLVKNIDKVNEKAEVELSNSESILVSLENIKLVEKRNLPIKAILHTEDMKGYIFIEGELDDVQETIKNIPHVKGVIKKEVNIKEIERFLIPEKEVIKIEEGDIVEIISGPFKGEKAKVTRVDEAKQELVIELLDAVIPIPVTVSMNVARIHEKKKG

Nearest PDB structures (foldseek):
  4zn3-assembly1_A  TM=5.527E-01  e=3.041E-11  Methanocaldococcus jannaschii DSM 2661
  3p8b-assembly1_B  TM=5.528E-01  e=1.192E-10  Pyrococcus furiosus
  9bcu-assembly1_G  TM=5.067E-01  e=1.005E-10  Thermococcus kodakarensis
  1m1g-assembly3_C  TM=3.249E-01  e=2.246E-06  Aquifex aeolicus
  2xhc-assembly1_A  TM=3.139E-01  e=2.985E-06  Thermotoga maritima

Mean predicted aligned error: 15.82 Å

Foldseek 3Di:
DDQDDQQFKKAFCDDPRHRFIFGFHDADPVQQWTFTQTPVRDTDIDHSVRIGTDGRGDQQWDDKDDDPVDPLDIDTHHDQVSVQVNCPPPPSDPGDDPDDDDCVNCVVVVDPDPPPPDDDQQFKKAFCDDPRHRFIWGFHDADPVQQKTFTFTPPDPDTDTDIDHVVRIDTDGGHDD

pLDDT: mean 88.48, std 9.06, range [51.41, 96.5]

Secondary structure (DSSP, 8-state):
-PPP-TT-EEEE-SSTTTT-EEEEEEEETTTTEEEEEETTS-EEEEEGGGEEEEE----S-SEEE--TTSTT--EEES-HHHHHHHHTT-TT-----SS---HHHHHHHHS---------TT-EEEE-SSTTTT-EEEEEEEETTTTEEEEEETT-SS---EEEEGGGEEEEEPPP-

Solvent-accessible surface area (backbone atoms only — not comparable to full-atom values): 10697 Å² total; per-residue (Å²): 130,80,80,76,51,60,46,16,32,29,30,25,73,54,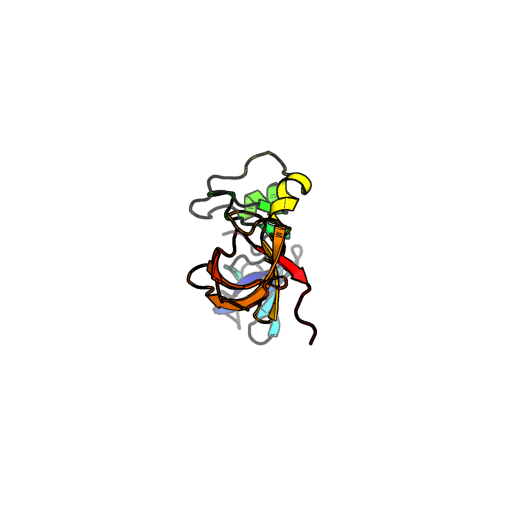70,96,59,45,74,44,50,24,39,24,72,39,68,44,79,89,78,44,30,28,35,30,34,31,87,86,75,48,72,44,82,42,48,56,87,36,46,40,69,72,43,88,62,61,62,66,51,79,48,75,48,77,54,89,91,43,81,96,54,71,47,72,42,58,52,70,70,35,47,54,62,60,54,59,91,46,83,94,65,92,77,80,74,97,64,89,79,58,67,82,81,48,44,75,78,73,46,74,79,71,78,76,82,75,82,50,65,56,19,31,26,32,24,76,46,73,97,57,48,78,41,47,26,37,28,72,38,71,40,79,91,78,44,33,30,33,29,29,48,69,88,46,97,65,79,56,83,43,80,44,53,48,90,35,48,41,87,71,43,75,55,82,127